Protein AF-A0A3P8SQH8-F1 (afdb_monomer)

Foldseek 3Di:
DKEWEEAQAQQEDVLCVPPLLLVLVLVQVLVGQKYKYWNHQYPPCVSVVSSLVVNQVPDPPFHKDKDKDDFDDPDPGTIIIMMIHGVVVDDDPDDDDDDPDDDPPDPPPPDDDDDDAQFPDPPDRDDPIDDDADDPVRVVFWDPPQWHFDPSCVVVVHDPVSVVSRHRGTMTMTDGHPDPPPVVVVVVVVVVVVVPDPDDDPPVVVVVVVVVVVVVVVVVVVVVVVVVVVVVVVVVVVVVVVD

Sequence (243 aa):
MRIASFNAQRFGLKKVSDPEVLSALVKIVSRYDLILIVGVVDASGVSVQRFMTELNRVNTTHHYALQLSTRLGRNRYKEQFLFAYRDDVVDLIDCYQYEDNQENDMDVFAREPYIVDTTAATTNDHTFDRIVAYGEDMLGTIVPNSAKPFNFHKEFAMTEEMALRVSDHYPVEVELRGAPPFWMATSLQRRANVDTLQASVNSAVTGTLQDDMLKLQKENLLLEREKLQLQISLLKQQLATLK

Secondary structure (DSSP, 8-state):
-EEEEEEEEEESHHHHTSHHHHHHHHHHHTT-SEEEEEEE--SSSHHHHHHHHHHHHH-SS-PEEEEEPPPB-SSS--BEEEEEEETTT----------S--TT---S-SS----------TT-----------SHHHHHHBPTT--EE--HHHHTT--HHHHHHH-SSPPEEEEB--PPPHHHHHHHHHHHHHTT--SS-TTHHHHHHHHHHHHHHHHHHHHHHHHHHHHHHHHHHHHHTT-

Structure (mmCIF, N/CA/C/O backbone):
data_AF-A0A3P8SQH8-F1
#
_entry.id   AF-A0A3P8SQH8-F1
#
loop_
_atom_site.group_PDB
_atom_site.id
_atom_site.type_symbol
_atom_site.label_atom_id
_atom_site.label_alt_id
_atom_site.label_comp_id
_atom_site.label_asym_id
_atom_site.label_entity_id
_atom_site.label_seq_id
_atom_site.pdbx_PDB_ins_code
_atom_site.Cartn_x
_atom_site.Cartn_y
_atom_site.Cartn_z
_atom_site.occupancy
_atom_site.B_iso_or_equiv
_atom_site.auth_seq_id
_atom_site.auth_comp_id
_atom_site.auth_asym_id
_atom_site.auth_atom_id
_atom_site.pdbx_PDB_model_num
ATOM 1 N N . MET A 1 1 ? -10.037 -9.480 5.872 1.00 89.56 1 MET A N 1
ATOM 2 C CA . MET A 1 1 ? -8.701 -9.038 5.440 1.00 89.56 1 MET A CA 1
ATOM 3 C C . MET A 1 1 ? -8.858 -7.808 4.564 1.00 89.56 1 MET A C 1
ATOM 5 O O . MET A 1 1 ? -9.682 -7.840 3.657 1.00 89.56 1 MET A O 1
ATOM 9 N N . ARG A 1 2 ? -8.130 -6.728 4.844 1.00 93.06 2 ARG A N 1
ATOM 10 C CA . ARG A 1 2 ? -8.111 -5.500 4.040 1.00 93.06 2 ARG A CA 1
ATOM 11 C C . ARG A 1 2 ? -6.862 -5.460 3.178 1.00 93.06 2 ARG A C 1
ATOM 13 O O . ARG A 1 2 ? -5.757 -5.521 3.714 1.00 93.06 2 ARG A O 1
ATOM 20 N N . ILE A 1 3 ? -7.052 -5.325 1.872 1.00 93.06 3 ILE A N 1
ATOM 21 C CA . ILE A 1 3 ? -5.967 -5.227 0.898 1.00 93.06 3 ILE A CA 1
ATOM 22 C C . ILE A 1 3 ? -6.030 -3.860 0.230 1.00 93.06 3 ILE A C 1
ATOM 24 O O . ILE A 1 3 ? -7.124 -3.383 -0.073 1.00 93.06 3 ILE A O 1
ATOM 28 N N . ALA A 1 4 ? -4.876 -3.250 -0.030 1.00 94.25 4 ALA A N 1
ATOM 29 C CA . ALA A 1 4 ? -4.802 -2.034 -0.829 1.00 94.25 4 ALA A CA 1
ATOM 30 C C . ALA A 1 4 ? -3.642 -2.015 -1.828 1.00 94.25 4 ALA A C 1
ATOM 32 O O . ALA A 1 4 ? -2.656 -2.741 -1.702 1.00 94.25 4 ALA A O 1
ATOM 33 N N . SER A 1 5 ? -3.754 -1.124 -2.807 1.00 92.75 5 SER A N 1
ATOM 34 C CA . SER A 1 5 ? -2.652 -0.661 -3.646 1.00 92.75 5 SER A CA 1
ATOM 35 C C . SER A 1 5 ? -2.585 0.861 -3.569 1.00 92.75 5 SER A C 1
ATOM 37 O O . SER A 1 5 ? -3.623 1.522 -3.524 1.00 92.75 5 SER A O 1
ATOM 39 N N . PHE A 1 6 ? -1.379 1.414 -3.481 1.00 94.06 6 PHE A N 1
ATOM 40 C CA . PHE A 1 6 ? -1.166 2.841 -3.311 1.00 94.06 6 PHE A CA 1
ATOM 41 C C . PHE A 1 6 ? 0.106 3.320 -4.008 1.00 94.06 6 PHE A C 1
ATOM 43 O O . PHE A 1 6 ? 1.220 3.015 -3.576 1.00 94.06 6 PHE A O 1
ATOM 50 N N . ASN A 1 7 ? -0.046 4.160 -5.023 1.00 92.31 7 ASN A N 1
ATOM 51 C CA . ASN A 1 7 ? 1.048 4.952 -5.548 1.00 92.31 7 ASN A CA 1
ATOM 52 C C . ASN A 1 7 ? 1.377 6.082 -4.569 1.00 92.31 7 ASN A C 1
ATOM 54 O O . ASN A 1 7 ? 0.668 7.082 -4.473 1.00 92.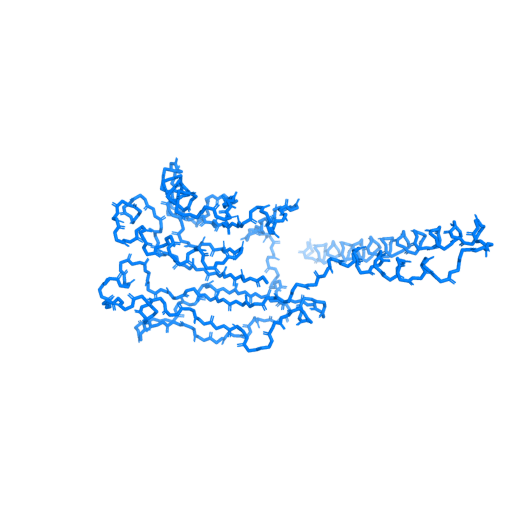31 7 ASN A O 1
ATOM 58 N N . ALA A 1 8 ? 2.482 5.938 -3.841 1.00 91.62 8 ALA A N 1
ATOM 59 C CA . ALA A 1 8 ? 2.950 6.948 -2.895 1.00 91.62 8 ALA A CA 1
ATOM 60 C C . ALA A 1 8 ? 3.819 8.033 -3.561 1.00 91.62 8 ALA A C 1
ATOM 62 O O . ALA A 1 8 ? 4.442 8.827 -2.855 1.00 91.62 8 ALA A O 1
ATOM 63 N N . GLN A 1 9 ? 3.881 8.053 -4.899 1.00 86.56 9 GLN A N 1
ATOM 64 C CA . GLN A 1 9 ? 4.521 9.040 -5.770 1.00 86.56 9 GLN A CA 1
ATOM 65 C C . GLN A 1 9 ? 5.939 9.438 -5.328 1.00 86.56 9 GLN A C 1
ATOM 67 O O . GLN A 1 9 ? 6.130 10.293 -4.460 1.00 86.56 9 GLN A O 1
ATOM 72 N N . ARG A 1 10 ? 6.975 8.876 -5.963 1.00 89.31 10 ARG A N 1
ATOM 73 C CA . ARG A 1 10 ? 8.386 9.139 -5.605 1.00 89.31 10 ARG A CA 1
ATOM 74 C C . ARG A 1 10 ? 8.657 8.909 -4.111 1.00 89.31 10 ARG A C 1
ATOM 76 O O . ARG A 1 10 ? 9.303 9.729 -3.448 1.00 89.31 10 ARG A O 1
ATOM 83 N N . PHE A 1 11 ? 8.148 7.804 -3.575 1.00 95.38 11 PHE A N 1
ATOM 84 C CA . PHE A 1 11 ? 8.446 7.365 -2.219 1.00 95.38 11 PHE A CA 1
ATOM 85 C C . PHE A 1 11 ? 9.955 7.145 -2.098 1.00 95.38 11 PHE A C 1
ATOM 87 O O . PHE A 1 11 ? 10.526 6.276 -2.742 1.00 95.38 11 PHE A O 1
ATOM 94 N N . GLY A 1 12 ? 10.621 7.967 -1.300 1.00 96.31 12 GLY A N 1
ATOM 95 C CA . GLY A 1 12 ? 12.071 7.953 -1.175 1.00 96.31 12 GLY A CA 1
ATOM 96 C C . GLY A 1 12 ? 12.515 8.812 -0.003 1.00 96.31 12 GLY A C 1
ATO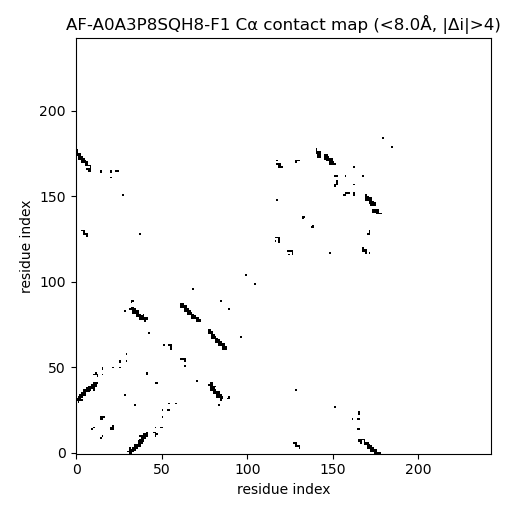M 97 O O . GLY A 1 12 ? 11.688 9.392 0.707 1.00 96.31 12 GLY A O 1
ATOM 98 N N . LEU A 1 13 ? 13.830 8.937 0.195 1.00 95.56 13 LEU A N 1
ATOM 99 C CA . LEU A 1 13 ? 14.387 9.538 1.412 1.00 95.56 13 LEU A CA 1
ATOM 100 C C . LEU A 1 13 ? 13.861 10.952 1.690 1.00 95.56 13 LEU A C 1
ATOM 102 O O . LEU A 1 13 ? 13.547 11.263 2.836 1.00 95.56 13 LEU A O 1
ATOM 106 N N . LYS A 1 14 ? 13.715 11.793 0.657 1.00 95.69 14 LYS A N 1
ATOM 107 C CA . LYS A 1 14 ? 13.157 13.148 0.801 1.00 95.69 14 LYS A CA 1
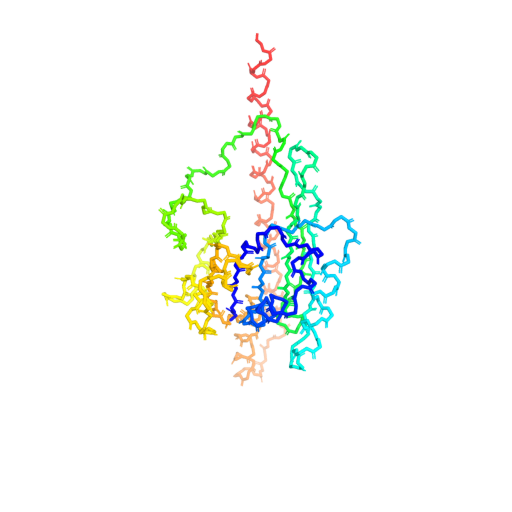ATOM 108 C C . LYS A 1 14 ? 11.738 13.118 1.379 1.00 95.69 14 LYS A C 1
ATOM 110 O O . LYS A 1 14 ? 11.442 13.907 2.267 1.00 95.69 14 LYS A O 1
ATOM 115 N N . LYS A 1 15 ? 10.892 12.203 0.895 1.00 95.81 15 LYS A N 1
ATOM 116 C CA . LYS A 1 15 ? 9.487 12.085 1.302 1.00 95.81 15 LYS A CA 1
ATOM 117 C C . LYS A 1 15 ? 9.366 11.579 2.741 1.00 95.81 15 LYS A C 1
ATOM 119 O O . LYS A 1 15 ? 8.722 12.223 3.555 1.00 95.81 15 LYS A O 1
ATOM 124 N N . VAL A 1 16 ? 10.067 10.498 3.090 1.00 97.19 16 VAL A N 1
ATOM 125 C CA . VAL A 1 16 ? 10.017 9.920 4.451 1.00 97.19 16 VAL A CA 1
ATOM 126 C C . VAL A 1 16 ? 10.831 10.701 5.492 1.00 97.19 16 VAL A C 1
ATOM 128 O O . VAL A 1 16 ? 10.804 10.372 6.676 1.00 97.19 16 VAL A O 1
ATOM 131 N N . SER A 1 17 ? 11.600 11.710 5.071 1.00 97.12 17 SER A N 1
ATOM 132 C CA . SER A 1 17 ? 12.291 12.617 5.996 1.00 97.12 17 SER A CA 1
ATOM 133 C C . SER A 1 17 ? 11.393 13.723 6.526 1.00 97.12 17 SER A C 1
ATOM 135 O O . SER A 1 17 ? 11.716 14.299 7.563 1.00 97.12 17 SER A O 1
ATOM 137 N N . ASP A 1 18 ? 10.286 13.996 5.842 1.00 97.81 18 ASP A N 1
ATOM 138 C CA . ASP A 1 18 ? 9.263 14.901 6.328 1.00 97.81 18 ASP A CA 1
ATOM 139 C C . ASP A 1 18 ? 8.401 14.189 7.388 1.00 97.81 18 ASP A C 1
ATOM 141 O O . ASP A 1 18 ? 7.773 13.171 7.079 1.00 97.81 18 ASP A O 1
ATOM 145 N N . PRO A 1 19 ? 8.377 14.675 8.641 1.00 97.69 19 PRO A N 1
ATOM 146 C CA . PRO A 1 19 ? 7.710 13.976 9.733 1.00 97.69 19 PRO A CA 1
ATOM 147 C C . PRO A 1 19 ? 6.188 13.914 9.565 1.00 97.69 19 PRO A C 1
ATOM 149 O O . PRO A 1 19 ? 5.578 12.925 9.972 1.00 97.69 19 PRO A O 1
ATOM 152 N N . GLU A 1 20 ? 5.565 14.923 8.954 1.00 97.00 20 GLU A N 1
ATOM 153 C CA . GLU A 1 20 ? 4.117 14.923 8.740 1.00 97.00 20 GLU A CA 1
ATOM 154 C C . GLU A 1 20 ? 3.740 13.939 7.633 1.00 97.00 20 GLU A C 1
ATOM 156 O O . GLU A 1 20 ? 2.773 13.189 7.777 1.00 97.00 20 GLU A O 1
ATOM 161 N N . VAL A 1 21 ? 4.533 13.888 6.556 1.00 97.88 21 VAL A N 1
ATOM 162 C CA . VAL A 1 21 ? 4.313 12.927 5.465 1.00 97.88 21 VAL A CA 1
ATOM 163 C C . VAL A 1 21 ? 4.567 11.503 5.941 1.00 97.88 21 VAL A C 1
ATOM 165 O O . VAL A 1 21 ? 3.758 10.620 5.670 1.00 97.88 21 VAL A O 1
ATOM 168 N N . LEU A 1 22 ? 5.643 11.268 6.696 1.00 98.31 22 LEU A N 1
ATOM 169 C CA . LEU A 1 22 ? 5.919 9.959 7.285 1.00 98.31 22 LEU A CA 1
ATOM 170 C C . LEU A 1 22 ? 4.773 9.515 8.205 1.00 98.31 22 LEU A C 1
ATOM 172 O O . LEU A 1 22 ? 4.291 8.392 8.077 1.00 98.31 22 LEU A O 1
ATOM 176 N N . SER A 1 23 ? 4.295 10.406 9.080 1.00 97.94 23 SER A N 1
ATOM 177 C CA . SER A 1 23 ? 3.152 10.134 9.959 1.00 97.94 23 SER A CA 1
ATOM 178 C C . SER A 1 23 ? 1.891 9.782 9.164 1.00 97.94 23 SER A C 1
ATOM 180 O O . SER A 1 23 ? 1.195 8.823 9.499 1.00 97.94 23 SER A O 1
ATOM 182 N N . ALA A 1 24 ? 1.608 10.514 8.083 1.00 98.00 24 ALA A N 1
ATOM 183 C CA . ALA A 1 24 ? 0.486 10.232 7.197 1.00 98.00 24 ALA A CA 1
ATOM 184 C C . ALA A 1 24 ? 0.618 8.863 6.515 1.00 98.00 24 ALA A C 1
ATOM 186 O O . ALA A 1 24 ? -0.307 8.061 6.594 1.00 98.00 24 ALA A O 1
ATOM 187 N N . LEU A 1 25 ? 1.769 8.562 5.905 1.00 98.25 25 LEU A N 1
ATOM 188 C CA . LEU A 1 25 ? 2.028 7.278 5.243 1.00 98.25 25 LEU A CA 1
ATOM 189 C C . LEU A 1 25 ? 1.863 6.103 6.209 1.00 98.25 25 LEU A C 1
ATOM 191 O O . LEU A 1 25 ? 1.217 5.115 5.873 1.00 98.25 25 LEU A O 1
ATOM 195 N N . VAL A 1 26 ? 2.390 6.235 7.426 1.00 98.31 26 VAL A N 1
ATOM 196 C CA . VAL A 1 26 ? 2.246 5.230 8.481 1.00 98.31 26 VAL A CA 1
ATOM 197 C C . VAL A 1 26 ? 0.773 5.030 8.845 1.00 98.31 26 VAL A C 1
ATOM 199 O O . VAL A 1 26 ? 0.305 3.897 8.853 1.00 98.31 26 VAL A O 1
ATOM 202 N N . LYS A 1 27 ? 0.003 6.110 9.048 1.00 97.94 27 LYS A N 1
ATOM 203 C CA . LYS A 1 27 ? -1.446 6.024 9.311 1.00 97.94 27 LYS A CA 1
ATOM 204 C C . LYS A 1 27 ? -2.225 5.384 8.163 1.00 97.94 27 LYS A C 1
ATOM 206 O O . LYS A 1 27 ? -3.179 4.662 8.430 1.00 97.94 27 LYS A O 1
ATOM 211 N N . ILE A 1 28 ? -1.853 5.656 6.909 1.00 97.75 28 ILE A N 1
ATOM 212 C CA . ILE A 1 28 ? -2.470 5.032 5.730 1.00 97.75 28 ILE A CA 1
ATOM 213 C C . ILE A 1 28 ? -2.194 3.529 5.753 1.00 97.75 28 ILE A C 1
ATOM 215 O O . ILE A 1 28 ? -3.132 2.739 5.736 1.00 97.75 28 ILE A O 1
ATOM 219 N N . VAL A 1 29 ? -0.920 3.139 5.826 1.00 98.00 29 VAL A N 1
ATOM 220 C CA . VAL A 1 29 ? -0.485 1.738 5.719 1.00 98.00 29 VAL A CA 1
ATOM 221 C C . VAL A 1 29 ? -0.991 0.892 6.886 1.00 98.00 29 VAL A C 1
ATOM 223 O O . VAL A 1 29 ? -1.447 -0.224 6.661 1.00 98.00 29 VAL A O 1
ATOM 226 N N . SER A 1 30 ? -1.040 1.450 8.101 1.00 97.69 30 SER A N 1
ATOM 227 C CA . SER A 1 30 ? -1.585 0.793 9.298 1.00 97.69 30 SER A CA 1
ATOM 228 C C . SER A 1 30 ? -3.011 0.250 9.141 1.00 97.69 30 SER A C 1
ATOM 230 O O . SER A 1 30 ? -3.422 -0.607 9.926 1.00 97.69 30 SER A O 1
ATOM 232 N N . ARG A 1 31 ? -3.790 0.736 8.166 1.00 97.00 31 ARG A N 1
ATOM 233 C CA . ARG A 1 31 ? -5.186 0.322 7.941 1.00 97.00 31 ARG A CA 1
ATOM 234 C C . ARG A 1 31 ? -5.326 -1.043 7.273 1.00 97.00 31 ARG A C 1
ATOM 236 O O . ARG A 1 31 ? -6.418 -1.613 7.329 1.00 97.00 31 ARG A O 1
ATOM 243 N N . TYR A 1 32 ? -4.268 -1.538 6.638 1.00 97.38 32 TYR A N 1
ATOM 244 C CA . TYR A 1 32 ? -4.331 -2.690 5.746 1.00 97.38 32 TYR A CA 1
ATOM 245 C C . TYR A 1 32 ? -3.586 -3.884 6.324 1.00 97.38 32 TYR A C 1
ATOM 247 O O . TYR A 1 32 ? -2.591 -3.735 7.028 1.00 97.38 32 TYR A O 1
ATOM 255 N N . ASP A 1 33 ? -4.074 -5.079 6.016 1.00 95.88 33 ASP A N 1
ATOM 256 C CA . ASP A 1 33 ? -3.379 -6.321 6.355 1.00 95.88 33 ASP A CA 1
ATOM 257 C C . ASP A 1 33 ? -2.289 -6.628 5.318 1.00 95.88 33 ASP A C 1
ATOM 259 O O . ASP A 1 33 ? -1.249 -7.183 5.657 1.00 95.88 33 ASP A O 1
ATOM 263 N N . LEU A 1 34 ? -2.515 -6.213 4.068 1.00 94.25 34 LEU A N 1
ATOM 264 C CA . LEU A 1 34 ? -1.583 -6.284 2.948 1.00 94.25 34 LEU A CA 1
ATOM 265 C C . LEU A 1 34 ? -1.739 -5.021 2.097 1.00 94.25 34 LEU A C 1
ATOM 267 O O . LEU A 1 34 ? -2.848 -4.680 1.686 1.00 94.25 34 LEU A O 1
ATOM 271 N N . ILE A 1 35 ? -0.641 -4.340 1.790 1.00 95.81 35 ILE A N 1
ATOM 272 C CA . ILE A 1 35 ? -0.646 -3.217 0.855 1.00 95.81 35 ILE A CA 1
ATOM 273 C C . ILE A 1 35 ? 0.529 -3.292 -0.112 1.00 95.81 35 ILE A C 1
ATOM 275 O O . ILE A 1 35 ? 1.668 -3.529 0.286 1.00 95.81 35 ILE A O 1
ATOM 279 N N . LEU A 1 36 ? 0.239 -3.047 -1.388 1.00 94.50 36 LEU A N 1
ATOM 280 C CA . LEU A 1 36 ? 1.234 -2.750 -2.408 1.00 94.50 36 LEU A CA 1
ATOM 281 C C . LEU A 1 36 ? 1.465 -1.238 -2.467 1.00 94.50 36 LEU A C 1
ATOM 283 O O . LEU A 1 36 ? 0.552 -0.483 -2.788 1.00 94.50 36 LEU A O 1
ATOM 287 N N . ILE A 1 37 ? 2.692 -0.801 -2.218 1.00 94.31 37 ILE A N 1
ATOM 288 C CA . ILE A 1 37 ? 3.142 0.576 -2.399 1.00 94.31 37 ILE A CA 1
ATOM 289 C C . ILE A 1 37 ? 3.923 0.663 -3.712 1.00 94.31 37 ILE A C 1
ATOM 291 O O . ILE A 1 37 ? 4.920 -0.038 -3.911 1.00 94.31 37 ILE A O 1
ATOM 295 N N . VAL A 1 38 ? 3.463 1.539 -4.601 1.00 89.94 38 VAL A N 1
ATOM 296 C CA . VAL A 1 38 ? 4.061 1.817 -5.913 1.00 89.94 38 VAL A CA 1
ATOM 297 C C . VAL A 1 38 ? 4.781 3.170 -5.873 1.00 89.94 38 VAL A C 1
ATOM 299 O O . VAL A 1 38 ? 4.514 4.012 -5.009 1.00 89.94 38 VAL A O 1
ATOM 302 N N . GLY A 1 39 ? 5.730 3.382 -6.788 1.00 86.56 39 GLY A N 1
ATOM 303 C CA . GLY A 1 39 ? 6.478 4.635 -6.884 1.00 86.56 39 GLY A CA 1
ATOM 304 C C . GLY A 1 39 ? 7.668 4.726 -5.927 1.00 86.56 39 GLY A C 1
ATOM 305 O O . GLY A 1 39 ? 8.099 5.835 -5.602 1.00 86.56 39 GLY A O 1
ATOM 306 N N . VAL A 1 40 ? 8.196 3.593 -5.443 1.00 92.50 40 VAL A N 1
ATOM 307 C CA . VAL A 1 40 ? 9.350 3.557 -4.528 1.00 92.50 40 VAL A CA 1
ATOM 308 C C . VAL A 1 40 ? 10.644 3.826 -5.289 1.00 92.50 40 VAL A C 1
ATOM 310 O O . VAL A 1 40 ? 11.090 3.019 -6.093 1.00 92.50 40 VAL A O 1
ATOM 313 N N . VAL A 1 41 ? 11.290 4.949 -5.003 1.00 92.81 41 VAL A N 1
ATOM 314 C CA . VAL A 1 41 ? 12.569 5.380 -5.572 1.00 92.81 41 VAL A CA 1
ATOM 315 C C . VAL A 1 41 ? 13.628 5.342 -4.470 1.00 92.81 41 VAL A C 1
ATOM 317 O O . VAL A 1 41 ? 13.997 6.372 -3.901 1.00 92.81 41 VAL A O 1
ATOM 320 N N . ASP A 1 42 ? 14.124 4.142 -4.161 1.00 91.12 42 ASP A N 1
ATOM 321 C CA . ASP A 1 42 ? 15.076 3.935 -3.064 1.00 91.12 42 ASP A CA 1
ATOM 322 C C . ASP A 1 42 ? 16.247 3.021 -3.442 1.00 91.12 42 ASP A C 1
ATOM 324 O O . ASP A 1 42 ? 16.235 1.816 -3.226 1.00 91.12 42 ASP A O 1
ATOM 328 N N . ALA A 1 43 ? 17.306 3.602 -4.005 1.00 88.62 43 ALA A N 1
ATOM 329 C CA . ALA A 1 43 ? 18.489 2.827 -4.374 1.00 88.62 43 ALA A CA 1
ATOM 330 C C . ALA A 1 43 ? 19.307 2.330 -3.166 1.00 88.62 43 ALA A C 1
ATOM 332 O O . ALA A 1 43 ? 20.054 1.368 -3.319 1.00 88.62 43 ALA A O 1
ATOM 333 N N . SER A 1 44 ? 19.213 2.987 -2.003 1.00 92.62 44 SER A N 1
ATOM 334 C CA . SER A 1 44 ? 20.009 2.640 -0.817 1.00 92.62 44 SER A CA 1
ATOM 335 C C . SER A 1 44 ? 19.259 1.770 0.192 1.00 92.62 44 SER A C 1
ATOM 337 O O . SER A 1 44 ? 19.891 1.219 1.088 1.00 92.62 44 SER A O 1
ATOM 339 N N . GLY A 1 45 ? 17.931 1.673 0.083 1.00 93.38 45 GLY A N 1
ATOM 340 C CA . GLY A 1 45 ? 17.057 0.982 1.038 1.00 93.38 45 GLY A CA 1
ATOM 341 C C . GLY A 1 45 ? 16.781 1.775 2.322 1.00 93.38 45 GLY A C 1
ATOM 342 O O . GLY A 1 45 ? 15.985 1.351 3.160 1.00 93.38 45 GLY A O 1
ATOM 343 N N . VAL A 1 46 ? 17.414 2.941 2.492 1.00 96.50 46 VAL A N 1
ATOM 344 C CA . VAL A 1 46 ? 17.340 3.739 3.727 1.00 96.50 46 VAL A CA 1
ATOM 345 C C . VAL A 1 46 ? 15.937 4.298 3.945 1.00 96.50 46 VAL A C 1
ATOM 347 O O . VAL A 1 46 ? 15.480 4.400 5.085 1.00 96.50 46 VAL A O 1
ATOM 350 N N . SER A 1 47 ? 15.237 4.679 2.875 1.00 96.88 47 SER A N 1
ATOM 351 C CA . SER A 1 47 ? 13.901 5.258 3.010 1.00 96.88 47 SER A CA 1
ATOM 352 C C . SER A 1 47 ? 12.868 4.210 3.413 1.00 96.88 47 SER A C 1
ATOM 354 O O . SER A 1 47 ? 12.064 4.469 4.310 1.00 96.88 47 SER A O 1
ATOM 356 N N . VAL A 1 48 ? 12.955 3.009 2.833 1.00 97.25 48 VAL A N 1
ATOM 357 C CA . VAL A 1 48 ? 12.113 1.866 3.203 1.00 97.25 48 VAL A CA 1
ATOM 358 C C . VAL A 1 48 ? 12.412 1.439 4.637 1.00 97.25 48 VAL A C 1
ATOM 360 O O . VAL A 1 48 ? 11.485 1.297 5.430 1.00 97.25 48 VAL A O 1
ATOM 363 N N . GLN A 1 49 ? 13.688 1.324 5.021 1.00 97.75 49 GLN A N 1
ATOM 364 C CA . GLN A 1 49 ? 14.068 0.969 6.390 1.00 97.75 49 GLN A CA 1
ATOM 365 C C . GLN A 1 49 ? 13.522 1.973 7.414 1.00 97.75 49 GLN A C 1
ATOM 367 O O . GLN A 1 49 ? 12.961 1.572 8.435 1.00 97.75 49 GLN A O 1
ATOM 372 N N . ARG A 1 50 ? 13.651 3.278 7.139 1.00 98.12 50 ARG A N 1
ATOM 373 C CA . ARG A 1 50 ? 13.133 4.335 8.018 1.00 98.12 50 ARG A CA 1
ATOM 374 C C . ARG A 1 50 ? 11.616 4.250 8.159 1.00 98.12 50 ARG A C 1
ATOM 376 O O . ARG A 1 50 ? 11.109 4.345 9.272 1.00 98.12 50 ARG A O 1
ATOM 383 N N . PHE A 1 51 ? 10.912 4.056 7.047 1.00 98.50 51 PHE A N 1
ATOM 384 C CA . PHE A 1 51 ? 9.463 3.900 7.043 1.00 98.50 51 PHE A CA 1
ATOM 385 C C . PHE A 1 51 ? 9.013 2.680 7.854 1.00 98.50 51 PHE A C 1
ATOM 387 O O . PHE A 1 51 ? 8.178 2.822 8.739 1.00 98.50 51 PHE A O 1
ATOM 394 N N . MET A 1 52 ? 9.609 1.511 7.616 1.00 98.31 52 MET A N 1
ATOM 395 C CA . MET A 1 52 ? 9.239 0.269 8.304 1.00 98.31 52 MET A CA 1
ATOM 396 C C . MET A 1 52 ? 9.576 0.298 9.792 1.00 98.31 52 MET A C 1
ATOM 398 O O . MET A 1 52 ? 8.802 -0.199 10.605 1.00 98.31 52 MET A O 1
ATOM 402 N N . THR A 1 53 ? 10.690 0.937 10.159 1.00 98.31 53 THR A N 1
ATOM 403 C CA . THR A 1 53 ? 11.029 1.183 11.567 1.00 98.31 53 THR A CA 1
ATOM 404 C C . THR A 1 53 ? 9.921 1.970 12.257 1.00 98.31 53 THR A C 1
ATOM 406 O O . THR A 1 53 ? 9.462 1.570 13.320 1.00 98.31 53 THR A O 1
ATOM 409 N N . GLU A 1 54 ? 9.465 3.068 11.652 1.00 98.44 54 GLU A N 1
ATOM 410 C CA . GLU A 1 54 ? 8.405 3.887 12.242 1.00 98.44 54 GLU A CA 1
ATOM 411 C C . GLU A 1 54 ? 7.049 3.167 12.235 1.00 98.44 54 GLU A C 1
ATOM 413 O O . GLU A 1 54 ? 6.335 3.205 13.237 1.00 98.44 54 GLU A O 1
ATOM 418 N N . LEU A 1 55 ? 6.719 2.457 11.152 1.00 98.44 55 LEU A N 1
ATOM 419 C CA . LEU A 1 55 ? 5.498 1.660 11.038 1.00 98.44 55 LEU A CA 1
ATOM 420 C C . LEU A 1 55 ? 5.412 0.625 12.168 1.00 98.44 55 LEU A C 1
ATOM 422 O O . LEU A 1 55 ? 4.415 0.584 12.886 1.00 98.44 55 LEU A O 1
ATOM 426 N N . ASN A 1 56 ? 6.469 -0.154 12.390 1.00 98.44 56 ASN A N 1
ATOM 427 C CA . ASN A 1 56 ? 6.499 -1.165 13.451 1.00 98.44 56 ASN A CA 1
ATOM 428 C C . ASN A 1 56 ? 6.688 -0.567 14.851 1.00 98.44 56 ASN A C 1
ATOM 430 O O . ASN A 1 56 ? 6.353 -1.207 15.842 1.00 98.44 56 ASN A O 1
ATOM 434 N N . ARG A 1 57 ? 7.176 0.674 14.963 1.00 97.75 57 ARG A N 1
ATOM 435 C CA . ARG A 1 57 ? 7.226 1.390 16.244 1.00 97.75 57 ARG A CA 1
ATOM 436 C C . ARG A 1 57 ? 5.833 1.808 16.717 1.00 97.75 57 ARG A C 1
ATOM 438 O O . ARG A 1 57 ? 5.574 1.775 17.919 1.00 97.75 57 ARG A O 1
ATOM 445 N N . VAL A 1 58 ? 4.958 2.254 15.809 1.00 96.19 58 VAL A N 1
ATOM 446 C CA . VAL A 1 58 ? 3.613 2.733 16.180 1.00 96.19 58 VAL A CA 1
ATOM 447 C C . VAL A 1 58 ? 2.567 1.621 16.245 1.00 96.19 58 VAL A C 1
ATOM 449 O O . VAL A 1 58 ? 1.616 1.739 17.015 1.00 96.19 58 VAL A O 1
ATOM 452 N N . ASN A 1 59 ? 2.719 0.555 15.455 1.00 95.38 59 ASN A N 1
ATOM 453 C CA . ASN A 1 59 ? 1.803 -0.582 15.468 1.00 95.38 59 ASN A CA 1
ATOM 454 C C . ASN A 1 59 ? 2.290 -1.614 16.488 1.00 95.38 59 ASN A C 1
ATOM 456 O O . ASN A 1 59 ? 3.231 -2.353 16.233 1.00 95.38 59 ASN A O 1
ATOM 460 N N . THR A 1 60 ? 1.644 -1.665 17.652 1.00 92.44 60 THR A N 1
ATOM 461 C CA . THR A 1 60 ? 2.018 -2.594 18.734 1.00 92.44 60 THR A CA 1
ATOM 462 C C . THR A 1 60 ? 1.249 -3.912 18.703 1.00 92.44 60 THR A C 1
ATOM 464 O O . THR A 1 60 ? 1.667 -4.875 19.338 1.00 92.44 60 THR A O 1
ATOM 467 N N . THR A 1 61 ? 0.119 -3.962 17.992 1.00 93.19 61 THR A N 1
ATOM 468 C CA . THR A 1 61 ? -0.720 -5.166 17.874 1.00 93.19 61 THR A CA 1
ATOM 469 C C . THR A 1 61 ? -0.285 -6.071 16.730 1.00 93.19 61 THR A C 1
ATOM 471 O O . THR A 1 61 ? -0.364 -7.285 16.862 1.00 93.19 61 THR A O 1
ATOM 474 N N . HIS A 1 62 ? 0.175 -5.479 15.630 1.00 93.38 62 HIS A N 1
ATOM 475 C CA . HIS A 1 62 ? 0.593 -6.192 14.431 1.00 93.38 62 HIS A CA 1
ATOM 476 C C . HIS A 1 62 ? 1.996 -5.756 14.054 1.00 93.38 62 HIS A C 1
ATOM 478 O O . HIS A 1 62 ? 2.285 -4.556 14.043 1.00 93.38 62 HIS A O 1
ATOM 484 N N . HIS A 1 63 ? 2.835 -6.723 13.710 1.00 96.94 63 HIS A N 1
ATOM 485 C CA . HIS A 1 63 ? 4.142 -6.465 13.139 1.00 96.94 63 HIS A CA 1
ATOM 486 C C . HIS A 1 63 ? 4.042 -6.536 11.612 1.00 96.94 63 HIS A C 1
ATOM 488 O O . HIS A 1 63 ? 3.395 -7.425 11.062 1.00 96.94 63 HIS A O 1
ATOM 494 N N . TYR A 1 64 ? 4.643 -5.570 10.918 1.00 97.75 64 TYR A N 1
ATOM 495 C CA . TYR A 1 64 ? 4.700 -5.573 9.462 1.00 97.75 64 TYR A CA 1
ATOM 496 C C . TYR A 1 64 ? 6.031 -6.131 8.977 1.00 97.75 64 TYR A C 1
ATOM 498 O O . TYR A 1 64 ? 7.104 -5.608 9.298 1.00 97.75 64 TYR A O 1
ATOM 506 N N . ALA A 1 65 ? 5.942 -7.136 8.118 1.00 95.94 65 ALA A N 1
ATOM 507 C CA . ALA A 1 65 ? 7.016 -7.552 7.237 1.00 95.94 65 ALA A CA 1
ATOM 508 C C . ALA A 1 65 ? 6.887 -6.852 5.875 1.00 95.94 65 ALA A C 1
ATOM 510 O O . ALA A 1 65 ? 5.903 -6.158 5.587 1.00 95.94 65 ALA A O 1
ATOM 511 N N . LEU A 1 66 ? 7.917 -6.999 5.042 1.00 95.75 66 LEU A N 1
ATOM 512 C CA . LEU A 1 66 ? 7.950 -6.408 3.712 1.00 95.75 66 LEU A CA 1
ATOM 513 C C . LEU A 1 66 ? 8.538 -7.354 2.673 1.00 95.75 66 LEU A C 1
ATOM 515 O O . LEU A 1 66 ? 9.415 -8.156 2.984 1.00 95.75 66 LEU A O 1
ATOM 519 N N . GLN A 1 67 ? 8.140 -7.148 1.422 1.00 91.31 67 GLN A N 1
ATOM 520 C CA . GLN A 1 67 ? 8.789 -7.714 0.247 1.00 91.31 67 GLN A CA 1
ATOM 521 C C . GLN A 1 67 ? 8.996 -6.619 -0.803 1.00 91.31 67 GLN A C 1
ATOM 523 O O . GLN A 1 67 ? 8.059 -5.919 -1.180 1.00 91.31 67 GLN A O 1
ATOM 528 N N . LEU A 1 68 ? 10.227 -6.481 -1.300 1.00 89.81 68 LEU A N 1
ATOM 529 C CA . LEU A 1 68 ? 10.573 -5.540 -2.368 1.00 89.81 68 LEU A CA 1
ATOM 530 C C . LEU A 1 68 ? 10.754 -6.266 -3.700 1.00 89.81 68 LEU A C 1
ATOM 532 O O . LEU A 1 68 ? 11.296 -7.372 -3.750 1.00 89.81 68 LEU A O 1
ATOM 536 N N . SER A 1 69 ? 10.367 -5.608 -4.789 1.00 84.12 69 SER A N 1
ATOM 537 C CA . SER A 1 69 ? 10.769 -6.005 -6.134 1.00 84.12 69 SER A CA 1
ATOM 538 C C . SER A 1 69 ? 12.206 -5.580 -6.439 1.00 84.12 69 SER A C 1
ATOM 540 O O . SER A 1 69 ? 12.817 -4.749 -5.753 1.00 84.12 69 SER A O 1
ATOM 542 N N . THR A 1 70 ? 12.718 -6.077 -7.562 1.00 82.31 70 THR A N 1
ATOM 543 C CA . THR A 1 70 ? 13.894 -5.478 -8.205 1.00 82.31 70 THR A CA 1
ATOM 544 C C . THR A 1 70 ? 13.602 -4.040 -8.657 1.00 82.31 70 THR A C 1
ATOM 546 O O . THR A 1 70 ? 12.444 -3.626 -8.760 1.00 82.31 70 THR A O 1
ATOM 549 N N . ARG A 1 71 ? 14.653 -3.248 -8.912 1.00 84.81 71 ARG A N 1
ATOM 550 C CA . ARG A 1 71 ? 14.520 -1.878 -9.433 1.00 84.81 71 ARG A CA 1
ATOM 551 C C . ARG A 1 71 ? 14.185 -1.912 -10.925 1.00 84.81 71 ARG A C 1
ATOM 553 O O . ARG A 1 71 ? 15.013 -2.329 -11.732 1.00 84.81 71 ARG A O 1
ATOM 560 N N . LEU A 1 72 ? 13.016 -1.398 -11.289 1.00 78.00 72 LEU A N 1
ATOM 561 C CA . LEU A 1 72 ? 12.433 -1.472 -12.625 1.00 78.00 72 LEU A CA 1
ATOM 562 C C . LEU A 1 72 ? 12.312 -0.103 -13.285 1.00 78.00 72 LEU A C 1
ATOM 564 O O . LEU A 1 72 ? 12.086 0.907 -12.631 1.00 78.00 72 LEU A O 1
ATOM 568 N N . GLY A 1 73 ? 12.475 -0.064 -14.603 1.00 76.69 73 GLY A N 1
ATOM 569 C CA . GLY A 1 73 ? 12.331 1.146 -15.412 1.00 76.69 73 GLY A CA 1
ATOM 570 C C . GLY A 1 73 ? 13.164 1.050 -16.683 1.00 76.69 73 GLY A C 1
ATOM 571 O O . GLY A 1 73 ? 14.224 0.435 -16.682 1.00 76.69 73 GLY A O 1
ATOM 572 N N . ARG A 1 74 ? 12.722 1.652 -17.786 1.00 68.88 74 ARG A N 1
ATOM 573 C CA . ARG A 1 74 ? 13.451 1.568 -19.070 1.00 68.88 74 ARG A CA 1
ATOM 574 C C . ARG A 1 74 ? 14.734 2.415 -19.081 1.00 68.88 74 ARG A C 1
ATOM 576 O O . ARG A 1 74 ? 15.690 2.096 -19.776 1.00 68.88 74 ARG A O 1
ATOM 583 N N . ASN A 1 75 ? 14.794 3.442 -18.229 1.00 76.00 75 ASN A N 1
ATOM 584 C CA . ASN A 1 75 ? 15.843 4.466 -18.241 1.00 76.00 75 ASN A CA 1
ATOM 585 C C . ASN A 1 75 ? 16.658 4.454 -16.930 1.00 76.00 75 ASN A C 1
ATOM 587 O O . ASN A 1 75 ? 16.592 3.506 -16.150 1.00 76.00 75 ASN A O 1
ATOM 591 N N . ARG A 1 76 ? 17.437 5.517 -16.661 1.00 77.44 76 ARG A N 1
ATOM 592 C CA . ARG A 1 76 ? 18.153 5.699 -15.375 1.00 77.44 76 ARG A CA 1
ATOM 593 C C . ARG A 1 76 ? 17.209 5.825 -14.178 1.00 77.44 76 ARG A C 1
ATOM 595 O O . ARG A 1 76 ? 17.577 5.459 -13.064 1.00 77.44 76 ARG A O 1
ATOM 602 N N . TYR A 1 77 ? 16.015 6.363 -14.414 1.00 77.00 77 TYR A N 1
ATOM 603 C CA . TYR A 1 77 ? 14.948 6.390 -13.427 1.00 77.00 77 TYR A CA 1
ATOM 604 C C . TYR A 1 77 ? 14.420 4.971 -13.226 1.00 77.00 77 TYR A C 1
ATOM 606 O O . TYR A 1 77 ? 14.033 4.320 -14.199 1.00 77.00 77 TYR A O 1
ATOM 614 N N . LYS A 1 78 ? 14.454 4.499 -11.978 1.00 81.69 78 LYS A N 1
ATOM 615 C CA . LYS A 1 78 ? 13.944 3.183 -11.599 1.00 81.69 78 LYS A CA 1
ATOM 616 C C . LYS A 1 78 ? 13.112 3.288 -10.332 1.00 81.69 78 LYS A C 1
ATOM 618 O O . LYS A 1 78 ? 13.525 3.986 -9.401 1.00 81.69 78 LYS A O 1
ATOM 623 N N . GLU A 1 79 ? 12.033 2.526 -10.302 1.00 85.69 79 GLU A N 1
ATOM 624 C CA . GLU A 1 79 ? 11.131 2.370 -9.167 1.00 85.69 79 GLU A CA 1
ATOM 625 C C . GLU A 1 79 ? 11.114 0.917 -8.681 1.00 85.69 79 GLU A C 1
ATOM 627 O O . GLU A 1 79 ? 11.615 0.016 -9.354 1.00 85.69 79 GLU A O 1
ATOM 632 N N . GLN A 1 80 ? 10.558 0.689 -7.499 1.00 87.50 80 GLN A N 1
ATOM 633 C CA . GLN A 1 80 ? 10.308 -0.627 -6.927 1.00 87.50 80 GLN A CA 1
ATOM 634 C C . GLN A 1 80 ? 8.848 -0.729 -6.493 1.00 87.50 80 GLN A C 1
ATOM 636 O O . GLN A 1 80 ? 8.207 0.267 -6.149 1.00 87.50 80 GLN A O 1
ATOM 641 N N . PHE A 1 81 ? 8.357 -1.959 -6.474 1.00 88.75 81 PHE A N 1
ATOM 642 C CA . PHE A 1 81 ? 7.154 -2.349 -5.766 1.00 88.75 81 PHE A CA 1
ATOM 643 C C . PHE A 1 81 ? 7.537 -2.763 -4.349 1.00 88.75 81 PHE A C 1
ATOM 645 O O . PHE A 1 81 ? 8.495 -3.514 -4.154 1.00 88.75 81 PHE A O 1
ATOM 652 N N . LEU A 1 82 ? 6.789 -2.272 -3.368 1.00 93.75 82 LEU A N 1
ATOM 653 C CA . LEU A 1 82 ? 6.939 -2.629 -1.964 1.00 93.75 82 LEU A CA 1
ATOM 654 C C . LEU A 1 82 ? 5.628 -3.229 -1.474 1.00 93.75 82 LEU A C 1
ATOM 656 O O . LEU A 1 82 ? 4.641 -2.518 -1.329 1.00 93.75 82 LEU A O 1
ATOM 660 N N . PHE A 1 83 ? 5.624 -4.519 -1.175 1.00 94.62 83 PHE A N 1
ATOM 661 C CA . PHE A 1 83 ? 4.574 -5.112 -0.364 1.00 94.62 83 PHE A CA 1
ATOM 662 C C . PHE A 1 83 ? 4.910 -4.898 1.107 1.00 94.62 83 PHE A C 1
ATOM 664 O O . PHE A 1 83 ? 6.011 -5.234 1.536 1.00 94.62 83 PHE A O 1
ATOM 671 N N . ALA A 1 84 ? 3.966 -4.362 1.873 1.00 96.75 84 ALA A N 1
ATOM 672 C CA . ALA A 1 84 ? 4.001 -4.354 3.329 1.00 96.75 84 ALA A CA 1
ATOM 673 C C . ALA A 1 84 ? 2.784 -5.124 3.840 1.00 96.75 84 ALA A C 1
ATOM 675 O O . ALA A 1 84 ? 1.668 -4.908 3.363 1.00 96.75 84 ALA A O 1
ATOM 676 N N . TYR A 1 85 ? 2.993 -6.039 4.780 1.00 95.88 85 TYR A N 1
ATOM 677 C CA . TYR A 1 85 ? 1.936 -6.926 5.252 1.00 95.88 85 TYR A CA 1
ATOM 678 C C . TYR A 1 85 ? 2.132 -7.310 6.708 1.00 95.88 85 TYR A C 1
ATOM 680 O O . TYR A 1 85 ? 3.260 -7.372 7.192 1.00 95.88 85 TYR A O 1
ATOM 688 N N . ARG A 1 86 ? 1.022 -7.564 7.394 1.00 96.25 86 ARG A N 1
ATOM 689 C CA . ARG A 1 86 ? 1.008 -8.052 8.772 1.00 96.25 86 ARG A CA 1
ATOM 690 C C . ARG A 1 86 ? 1.398 -9.525 8.778 1.00 96.25 86 ARG A C 1
ATOM 692 O O . ARG A 1 86 ? 0.680 -10.342 8.203 1.00 96.25 86 ARG A O 1
ATOM 699 N N . ASP A 1 87 ? 2.532 -9.858 9.383 1.00 92.00 87 ASP A N 1
ATOM 700 C CA . ASP A 1 87 ? 3.091 -11.219 9.341 1.00 92.00 87 ASP A CA 1
ATOM 701 C C . ASP A 1 87 ? 2.375 -12.213 10.269 1.00 92.00 87 ASP A C 1
ATOM 703 O O . ASP A 1 87 ? 2.559 -13.419 10.145 1.00 92.00 87 ASP A O 1
ATOM 707 N N . ASP A 1 88 ? 1.489 -11.723 11.136 1.00 90.81 88 ASP A N 1
ATOM 708 C CA . ASP A 1 88 ? 0.543 -12.528 11.908 1.00 90.81 88 ASP A CA 1
ATOM 709 C C . ASP A 1 88 ? -0.771 -12.820 11.156 1.00 90.81 88 ASP A C 1
ATOM 711 O O . ASP A 1 88 ? -1.587 -13.619 11.619 1.00 90.81 88 ASP A O 1
ATOM 715 N N . VAL A 1 89 ? -0.988 -12.179 9.999 1.00 87.94 89 VAL A N 1
ATOM 716 C CA . VAL A 1 89 ? -2.211 -12.310 9.183 1.00 87.94 89 VAL A CA 1
ATOM 717 C C . VAL A 1 89 ? -1.928 -12.916 7.807 1.00 87.94 89 VAL A C 1
ATOM 719 O O . VAL A 1 89 ? -2.790 -13.601 7.254 1.00 87.94 89 VAL A O 1
ATOM 722 N N . VAL A 1 90 ? -0.751 -12.652 7.236 1.00 85.56 90 VAL A N 1
ATOM 723 C CA . VAL A 1 90 ? -0.397 -13.013 5.860 1.00 85.56 90 VAL A CA 1
ATOM 724 C C . VAL A 1 90 ? 0.888 -13.833 5.838 1.00 85.56 90 VAL A C 1
ATOM 726 O O . VAL A 1 90 ? 1.963 -13.328 6.158 1.00 85.56 90 VAL A O 1
ATOM 729 N N . ASP A 1 91 ? 0.776 -15.071 5.357 1.00 79.25 91 ASP A N 1
ATOM 730 C CA . ASP A 1 91 ? 1.922 -15.915 5.027 1.00 79.25 91 ASP A CA 1
ATOM 731 C C . ASP A 1 91 ? 2.383 -15.639 3.590 1.00 79.25 91 ASP A C 1
ATOM 733 O O . ASP A 1 91 ? 1.646 -15.859 2.623 1.00 79.25 91 ASP A O 1
ATOM 737 N N . LEU A 1 92 ? 3.626 -15.181 3.432 1.00 74.38 92 LEU A N 1
ATOM 738 C CA . LEU A 1 92 ? 4.247 -15.038 2.118 1.00 74.38 92 LEU A CA 1
ATOM 739 C C . LEU A 1 92 ? 4.767 -16.402 1.646 1.00 74.38 92 LEU A C 1
ATOM 741 O O . LEU A 1 92 ? 5.792 -16.879 2.127 1.00 74.38 92 LEU A O 1
ATOM 745 N N . ILE A 1 93 ? 4.051 -17.026 0.708 1.00 69.38 93 ILE A N 1
ATOM 746 C CA . ILE A 1 93 ? 4.394 -18.364 0.196 1.00 69.38 93 ILE A CA 1
ATOM 747 C C . ILE A 1 93 ? 5.432 -18.290 -0.929 1.00 69.38 93 ILE A C 1
ATOM 749 O O . ILE A 1 93 ? 6.384 -19.067 -0.932 1.00 69.38 93 ILE A O 1
ATOM 753 N N . ASP A 1 94 ? 5.245 -17.379 -1.886 1.00 53.91 94 ASP A N 1
ATOM 754 C CA . ASP A 1 94 ? 6.127 -17.223 -3.046 1.00 53.91 94 ASP A CA 1
ATOM 755 C C . ASP A 1 94 ? 6.044 -15.797 -3.618 1.00 53.91 94 ASP A C 1
ATOM 757 O O . ASP A 1 94 ? 5.092 -15.057 -3.352 1.00 53.91 94 ASP A O 1
ATOM 761 N N . CYS A 1 95 ? 7.049 -15.406 -4.399 1.00 67.50 95 CYS A N 1
ATOM 762 C CA . CYS A 1 95 ? 7.156 -14.111 -5.060 1.00 67.50 95 CYS A CA 1
ATOM 763 C C . CYS A 1 95 ? 7.518 -14.302 -6.529 1.00 67.50 95 CYS A C 1
ATOM 765 O O . CYS A 1 95 ? 8.614 -14.753 -6.857 1.00 67.50 95 CYS A O 1
ATOM 767 N N . TYR A 1 96 ? 6.636 -13.860 -7.420 1.00 66.69 96 TYR A N 1
ATOM 768 C CA . TYR A 1 96 ? 6.886 -13.877 -8.854 1.00 66.69 96 TYR A CA 1
ATOM 769 C C . TYR A 1 96 ? 6.769 -12.469 -9.435 1.00 66.69 96 TYR A C 1
ATOM 771 O O . TYR A 1 96 ? 5.814 -11.744 -9.156 1.00 66.69 96 TYR A O 1
ATOM 779 N N . GLN A 1 97 ? 7.744 -12.084 -10.256 1.00 65.50 97 GLN A N 1
ATOM 780 C CA . GLN A 1 97 ? 7.753 -10.817 -10.977 1.00 65.50 97 GLN A CA 1
ATOM 781 C C . GLN A 1 97 ? 7.753 -11.127 -12.473 1.00 65.50 97 GLN A C 1
ATOM 783 O O . GLN A 1 97 ? 8.718 -11.689 -12.985 1.00 65.50 97 GLN A O 1
ATOM 788 N N . TYR A 1 98 ? 6.669 -10.775 -13.162 1.00 65.88 98 TYR A N 1
ATOM 789 C CA . TYR A 1 98 ? 6.558 -10.989 -14.602 1.00 65.88 98 TYR A CA 1
ATOM 790 C C . TYR A 1 98 ? 7.543 -10.086 -15.358 1.00 65.88 98 TYR A C 1
ATOM 792 O O . TYR A 1 98 ? 7.652 -8.894 -15.055 1.00 65.88 98 TYR A O 1
ATOM 800 N N . GLU A 1 99 ? 8.267 -10.647 -16.327 1.00 60.75 99 GLU A N 1
ATOM 801 C CA . GLU A 1 99 ? 9.177 -9.881 -17.181 1.00 60.75 99 GLU A CA 1
ATOM 802 C C . GLU A 1 99 ? 8.458 -9.416 -18.459 1.00 60.75 99 GLU A C 1
ATOM 804 O O . GLU A 1 99 ? 7.980 -10.236 -19.238 1.00 60.75 99 GLU A O 1
ATOM 809 N N . ASP A 1 100 ? 8.408 -8.096 -18.672 1.00 58.66 100 ASP A N 1
ATOM 810 C CA . ASP A 1 100 ? 7.799 -7.403 -19.830 1.00 58.66 100 ASP A CA 1
ATOM 811 C C . ASP A 1 100 ? 8.785 -7.272 -21.016 1.00 58.66 100 ASP A C 1
ATOM 813 O O . ASP A 1 100 ? 8.950 -6.219 -21.629 1.00 58.66 100 ASP A O 1
ATOM 817 N N . ASN A 1 101 ? 9.591 -8.304 -21.255 1.00 58.88 101 ASN A N 1
ATOM 818 C CA . ASN A 1 101 ? 10.675 -8.316 -22.250 1.00 58.88 101 ASN A CA 1
ATOM 819 C C . ASN A 1 101 ? 10.649 -9.585 -23.119 1.00 58.88 101 ASN A C 1
ATOM 821 O O . ASN A 1 101 ? 11.658 -9.923 -23.743 1.00 58.88 101 ASN A O 1
ATOM 825 N N . GLN A 1 102 ? 9.522 -10.300 -23.139 1.00 58.34 102 GLN A N 1
ATOM 826 C CA . GLN A 1 102 ? 9.398 -11.556 -23.868 1.00 58.34 102 GLN A CA 1
ATOM 827 C C . GLN A 1 102 ? 9.321 -11.289 -25.377 1.00 58.34 102 GLN A C 1
ATOM 829 O O . GLN A 1 102 ? 8.603 -10.411 -25.853 1.00 58.34 102 GLN A O 1
ATOM 834 N N . GLU A 1 103 ? 10.107 -12.038 -26.148 1.00 48.31 103 GLU A N 1
ATOM 835 C CA . GLU A 1 103 ? 10.134 -11.944 -27.606 1.00 48.31 103 GLU A CA 1
ATOM 836 C C . GLU A 1 103 ? 8.797 -12.467 -28.172 1.00 48.31 103 GLU A C 1
ATOM 838 O O . GLU A 1 103 ? 8.441 -13.624 -27.946 1.00 48.31 103 GLU A O 1
ATOM 843 N N . ASN A 1 104 ? 8.060 -11.622 -28.908 1.00 57.94 104 ASN A N 1
ATOM 844 C CA . ASN A 1 104 ? 6.646 -11.803 -29.296 1.00 57.94 104 ASN A CA 1
ATOM 845 C C . ASN A 1 104 ? 5.642 -11.675 -28.139 1.00 57.94 104 ASN A C 1
ATOM 847 O O . ASN A 1 104 ? 4.808 -12.560 -27.967 1.00 57.94 104 ASN A O 1
ATOM 851 N N . ASP A 1 105 ? 5.719 -10.582 -27.376 1.00 55.06 105 ASP A N 1
ATOM 852 C CA . ASP A 1 105 ? 4.754 -10.201 -26.336 1.00 55.06 105 ASP A CA 1
ATOM 853 C C . ASP A 1 105 ? 3.305 -10.213 -26.872 1.00 55.06 105 ASP A C 1
ATOM 855 O O . ASP A 1 105 ? 2.795 -9.261 -27.466 1.00 55.06 105 ASP A O 1
ATOM 859 N N . MET A 1 106 ? 2.684 -11.386 -26.768 1.00 52.72 106 MET A N 1
ATOM 860 C CA . MET A 1 106 ? 1.299 -11.655 -27.105 1.00 52.72 106 MET A CA 1
ATOM 861 C C . MET A 1 106 ? 0.482 -11.091 -25.959 1.00 52.72 106 MET A C 1
ATOM 863 O O . MET A 1 106 ? 0.574 -11.635 -24.863 1.00 52.72 106 MET A O 1
ATOM 867 N N . ASP A 1 107 ? -0.295 -10.045 -26.236 1.00 48.06 107 ASP A N 1
ATOM 868 C CA . ASP A 1 107 ? -1.316 -9.454 -25.365 1.00 48.06 107 ASP A CA 1
ATOM 869 C C . ASP A 1 107 ? -1.891 -10.484 -24.369 1.00 48.06 107 ASP A C 1
ATOM 871 O O . ASP A 1 107 ? -2.761 -11.298 -24.695 1.00 48.06 107 ASP A O 1
ATOM 875 N N . VAL A 1 108 ? -1.297 -10.523 -23.168 1.00 50.84 108 VAL A N 1
ATOM 876 C CA . VAL A 1 108 ? -1.492 -11.604 -22.181 1.00 50.84 108 VAL A CA 1
ATOM 877 C C . VAL A 1 108 ? -2.915 -11.570 -21.627 1.00 50.84 108 VAL A C 1
ATOM 879 O O . VAL A 1 108 ? -3.451 -12.577 -21.153 1.00 50.84 108 VAL A O 1
ATOM 882 N N . PHE A 1 109 ? -3.561 -10.410 -21.708 1.00 45.62 109 PHE A N 1
ATOM 883 C CA . PHE A 1 109 ? -4.946 -10.252 -21.329 1.00 45.62 109 PHE A CA 1
ATOM 884 C C . PHE A 1 109 ? -5.837 -10.590 -22.522 1.00 45.62 109 PHE A C 1
ATOM 886 O O . PHE A 1 109 ? -6.011 -9.801 -23.438 1.00 45.62 109 PHE A O 1
ATOM 893 N N . ALA A 1 110 ? -6.510 -11.744 -22.464 1.00 34.34 110 ALA A N 1
ATOM 894 C CA . ALA A 1 110 ? -7.499 -12.138 -23.477 1.00 34.34 110 ALA A CA 1
ATOM 895 C C . ALA A 1 110 ? -8.618 -11.088 -23.697 1.00 34.34 110 ALA A C 1
ATOM 897 O O . ALA A 1 110 ? -9.326 -11.137 -24.702 1.00 34.34 110 ALA A O 1
ATOM 898 N N . ARG A 1 111 ? -8.797 -10.169 -22.737 1.00 30.73 111 ARG A N 1
ATOM 899 C CA . ARG A 1 111 ? -9.532 -8.904 -22.834 1.00 30.73 111 ARG A CA 1
ATOM 900 C C . ARG A 1 111 ? -8.829 -7.874 -21.955 1.00 30.73 111 ARG A C 1
ATOM 902 O O . ARG A 1 111 ? -8.565 -8.174 -20.790 1.00 30.73 111 ARG A O 1
ATOM 909 N N . GLU A 1 112 ? -8.607 -6.672 -22.474 1.00 36.09 112 GLU A N 1
ATOM 910 C CA . GLU A 1 112 ? -8.110 -5.544 -21.683 1.00 36.09 112 GLU A CA 1
ATOM 911 C C . GLU A 1 112 ? -9.006 -5.317 -20.445 1.00 36.09 112 GLU A C 1
ATOM 913 O O . GLU A 1 112 ? -10.239 -5.401 -20.548 1.00 36.09 112 GLU A O 1
ATOM 918 N N . PRO A 1 113 ? -8.432 -5.060 -19.255 1.00 45.22 113 PRO A N 1
ATOM 919 C CA . PRO A 1 113 ? -9.224 -4.803 -18.062 1.00 45.22 113 PRO A CA 1
ATOM 920 C C . PRO A 1 113 ? -10.079 -3.546 -18.260 1.00 45.22 113 PRO A C 1
ATOM 922 O O . PRO A 1 113 ? -9.578 -2.485 -18.620 1.00 45.22 113 PRO A O 1
ATOM 925 N N . TYR A 1 114 ? -11.381 -3.663 -18.000 1.00 34.16 114 TYR A N 1
ATOM 926 C CA . TYR A 1 114 ? -12.299 -2.526 -17.988 1.00 34.16 114 TYR A CA 1
ATOM 927 C C . TYR A 1 114 ? -12.032 -1.669 -16.740 1.00 34.16 114 TYR A C 1
ATOM 929 O O . TYR A 1 114 ? -12.182 -2.149 -15.615 1.00 34.16 114 TYR A O 1
ATOM 937 N N . ILE A 1 115 ? -11.592 -0.424 -16.941 1.00 46.69 115 ILE A N 1
ATOM 938 C CA . ILE A 1 115 ? -11.071 0.472 -15.894 1.00 46.69 115 ILE A CA 1
ATOM 939 C C . ILE A 1 115 ? -12.097 1.565 -15.561 1.00 46.69 115 ILE A C 1
ATOM 941 O O . ILE A 1 115 ? -12.707 2.149 -16.454 1.00 46.69 115 ILE A O 1
ATOM 945 N N . VAL A 1 116 ? -12.250 1.868 -14.269 1.00 36.03 116 VAL A N 1
ATOM 946 C CA . VAL A 1 116 ? -12.949 3.058 -13.757 1.00 36.03 116 VAL A CA 1
ATOM 947 C C . VAL A 1 116 ? -11.907 3.977 -13.123 1.00 36.03 116 VAL A C 1
ATOM 949 O O . VAL A 1 116 ? -11.069 3.510 -12.354 1.00 36.03 116 VAL A O 1
ATOM 952 N N . ASP A 1 117 ? -11.946 5.266 -13.459 1.00 43.84 117 ASP A N 1
ATOM 953 C CA . ASP A 1 117 ? -10.975 6.256 -12.991 1.00 43.84 117 ASP A CA 1
ATOM 954 C C . ASP A 1 117 ? -11.161 6.578 -11.494 1.00 43.84 117 ASP A C 1
ATOM 956 O O . ASP A 1 117 ? -12.257 6.936 -11.056 1.00 43.84 117 ASP A O 1
ATOM 960 N N . THR A 1 118 ? -10.096 6.432 -10.699 1.00 45.88 118 THR A N 1
ATOM 961 C CA . THR A 1 118 ? -10.067 6.733 -9.254 1.00 45.88 118 THR A CA 1
ATOM 962 C C . THR A 1 118 ? -9.225 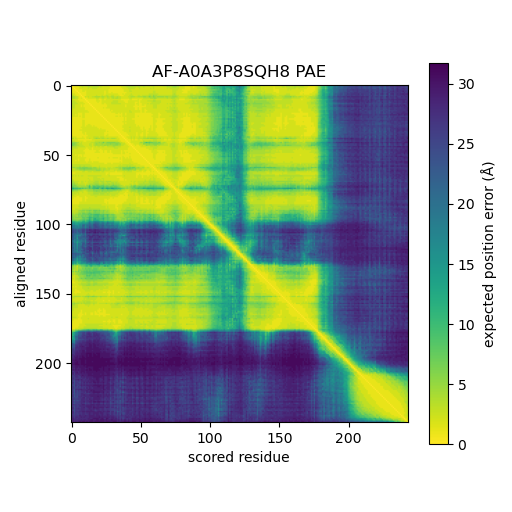7.971 -8.919 1.00 45.88 118 THR A C 1
ATOM 964 O O . THR A 1 118 ? -8.932 8.213 -7.745 1.00 45.88 118 THR A O 1
ATOM 967 N N . THR A 1 119 ? -8.806 8.743 -9.925 1.00 51.25 119 THR A N 1
ATOM 968 C CA . THR A 1 119 ? -7.901 9.891 -9.776 1.00 51.25 119 THR A CA 1
ATOM 969 C C . THR A 1 119 ? -8.602 11.066 -9.086 1.00 51.25 119 THR A C 1
ATOM 971 O O . THR A 1 119 ? -9.718 11.452 -9.427 1.00 51.25 119 THR A O 1
ATOM 974 N N . ALA A 1 120 ? -7.951 11.636 -8.069 1.00 45.22 120 ALA A N 1
ATOM 975 C CA . ALA A 1 120 ? -8.479 12.757 -7.286 1.00 45.22 120 ALA A CA 1
ATOM 976 C C . ALA A 1 120 ? -8.229 14.122 -7.943 1.00 45.22 120 ALA A C 1
ATOM 978 O O . ALA A 1 120 ? -8.980 15.072 -7.718 1.00 45.22 120 ALA A O 1
ATOM 979 N N . ALA A 1 121 ? -7.151 14.222 -8.721 1.00 47.03 121 ALA A N 1
ATOM 980 C CA . ALA A 1 121 ? -6.774 15.420 -9.448 1.00 47.03 121 ALA A CA 1
ATOM 981 C C . ALA A 1 121 ? -7.590 15.528 -10.743 1.00 47.03 121 ALA A C 1
ATOM 983 O O . ALA A 1 121 ? -7.586 14.619 -11.561 1.00 47.03 121 ALA A O 1
ATOM 984 N N . THR A 1 122 ? -8.235 16.672 -10.979 1.00 51.28 122 THR A N 1
ATOM 985 C CA . THR A 1 122 ? -8.976 16.951 -12.227 1.00 51.28 122 THR A CA 1
ATOM 986 C C . THR A 1 122 ? -8.067 17.279 -13.418 1.00 51.28 122 THR A C 1
ATOM 988 O O . THR A 1 122 ? -8.548 17.666 -14.482 1.00 51.28 122 THR A O 1
ATOM 991 N N . THR A 1 123 ? -6.749 17.181 -13.237 1.00 45.16 123 THR A N 1
ATOM 992 C CA . THR A 1 123 ? -5.728 17.650 -14.181 1.00 45.16 123 THR A CA 1
ATOM 993 C C . THR A 1 123 ? -4.943 16.523 -14.856 1.00 45.16 123 THR A C 1
ATOM 995 O O . THR A 1 123 ? -4.131 16.821 -15.731 1.00 45.16 123 THR A O 1
ATOM 998 N N . ASN A 1 124 ? -5.161 15.255 -14.486 1.00 48.38 124 ASN A N 1
ATOM 999 C CA . ASN A 1 124 ? -4.595 14.086 -15.171 1.00 48.38 124 ASN A CA 1
ATOM 1000 C C . ASN A 1 124 ? -5.466 12.825 -14.974 1.00 48.38 124 ASN A C 1
ATOM 1002 O O . ASN A 1 124 ? -6.344 12.817 -14.119 1.00 48.38 124 ASN A O 1
ATOM 1006 N N . ASP A 1 125 ? -5.217 11.788 -15.780 1.00 49.03 125 ASP A N 1
ATOM 1007 C CA . ASP A 1 125 ? -5.976 10.526 -15.878 1.00 49.03 125 ASP A CA 1
ATOM 1008 C C . ASP A 1 125 ? -5.099 9.278 -15.604 1.00 49.03 125 ASP A C 1
ATOM 1010 O O . ASP A 1 125 ? -5.353 8.163 -16.072 1.00 49.03 125 ASP A O 1
ATOM 1014 N N . HIS A 1 126 ? -4.012 9.451 -14.848 1.00 55.09 126 HIS A N 1
ATOM 1015 C CA . HIS A 1 126 ? -2.988 8.427 -14.652 1.00 55.09 126 HIS A CA 1
ATOM 1016 C C . HIS A 1 126 ? -3.343 7.418 -13.541 1.00 55.09 126 HIS A C 1
ATOM 1018 O O . HIS A 1 126 ? -2.845 7.508 -12.416 1.00 55.09 126 HIS A O 1
ATOM 1024 N N . THR A 1 127 ? -4.157 6.408 -13.870 1.00 51.59 127 THR A N 1
ATOM 1025 C CA . THR A 1 127 ? -4.550 5.311 -12.958 1.00 51.59 127 THR A CA 1
ATOM 1026 C C . THR A 1 127 ? -3.622 4.091 -13.050 1.00 51.59 127 THR A C 1
ATOM 1028 O O . THR A 1 127 ? -3.821 3.170 -13.852 1.00 51.59 127 THR A O 1
ATOM 1031 N N . PHE A 1 128 ? -2.581 4.070 -12.213 1.00 54.44 128 PHE A N 1
ATOM 1032 C CA . PHE A 1 128 ? -1.616 2.959 -12.150 1.00 54.44 128 PHE A CA 1
ATOM 1033 C C . PHE A 1 128 ? -1.960 1.883 -11.105 1.00 54.44 128 PHE A C 1
ATOM 1035 O O . PHE A 1 128 ? -1.524 0.743 -11.249 1.00 54.44 128 PHE A O 1
ATOM 1042 N N . ASP A 1 129 ? -2.765 2.206 -10.090 1.00 60.53 129 ASP A N 1
ATOM 1043 C CA . ASP A 1 129 ? -3.069 1.296 -8.982 1.00 60.53 129 ASP A CA 1
ATOM 1044 C C . ASP A 1 129 ? -4.291 0.429 -9.313 1.00 60.53 129 ASP A C 1
ATOM 1046 O O . ASP A 1 129 ? -5.416 0.921 -9.407 1.00 60.53 129 ASP A O 1
ATOM 1050 N N . ARG A 1 130 ? -4.083 -0.875 -9.531 1.00 66.44 130 ARG A N 1
ATOM 1051 C CA . ARG A 1 130 ? -5.149 -1.817 -9.909 1.00 66.44 130 ARG A CA 1
ATOM 1052 C C . ARG A 1 130 ? -5.057 -3.084 -9.074 1.00 66.44 130 ARG A C 1
ATOM 1054 O O . ARG A 1 130 ? -4.004 -3.710 -9.003 1.00 66.44 130 ARG A O 1
ATOM 1061 N N . ILE A 1 131 ? -6.184 -3.497 -8.500 1.00 67.81 131 ILE A N 1
ATOM 1062 C CA . ILE A 1 131 ? -6.351 -4.829 -7.914 1.00 67.81 131 ILE A CA 1
ATOM 1063 C C . ILE A 1 131 ? -7.257 -5.615 -8.858 1.00 67.81 131 ILE A C 1
ATOM 1065 O O . ILE A 1 131 ? -8.442 -5.311 -8.980 1.00 67.81 131 ILE A O 1
ATOM 1069 N N . VAL A 1 132 ? -6.697 -6.610 -9.543 1.00 72.88 132 VAL A N 1
ATOM 1070 C CA . VAL A 1 132 ? -7.458 -7.510 -10.416 1.00 72.88 132 VAL A CA 1
ATOM 1071 C C . VAL A 1 132 ? -7.689 -8.814 -9.664 1.00 72.88 132 VAL A C 1
ATOM 1073 O O . VAL A 1 132 ? -6.742 -9.527 -9.344 1.00 72.88 132 VAL A O 1
ATOM 1076 N N . ALA A 1 133 ? -8.952 -9.115 -9.372 1.00 70.88 133 ALA A N 1
ATOM 1077 C CA . ALA A 1 133 ? -9.363 -10.399 -8.819 1.00 70.88 133 ALA A CA 1
ATOM 1078 C C . ALA A 1 133 ? -9.917 -11.285 -9.940 1.00 70.88 133 ALA A C 1
ATOM 1080 O O . ALA A 1 133 ? -10.735 -10.839 -10.744 1.00 70.88 133 ALA A O 1
ATOM 1081 N N . TYR A 1 134 ? -9.480 -12.540 -9.984 1.00 70.19 134 TYR A N 1
ATOM 1082 C CA . TYR A 1 134 ? -9.890 -13.509 -10.994 1.00 70.19 134 TYR A CA 1
ATOM 1083 C C . TYR A 1 134 ? -10.128 -14.882 -10.359 1.00 70.19 134 TYR A C 1
ATOM 1085 O O . TYR A 1 134 ? -9.447 -15.251 -9.403 1.00 70.19 134 TYR A O 1
ATOM 1093 N N . GLY A 1 135 ? -11.077 -15.634 -10.921 1.00 68.56 135 GLY A N 1
ATOM 1094 C CA . GLY A 1 135 ? -11.486 -16.955 -10.443 1.00 68.56 135 GLY A CA 1
ATOM 1095 C C . GLY A 1 135 ? -12.649 -16.900 -9.450 1.00 68.56 135 GLY A C 1
ATOM 1096 O O . GLY A 1 135 ? -12.722 -16.004 -8.611 1.00 68.56 135 GLY A O 1
ATOM 1097 N N . GLU A 1 136 ? -13.555 -17.874 -9.550 1.00 73.38 136 GLU A N 1
ATOM 1098 C CA . GLU A 1 136 ? -14.781 -17.960 -8.738 1.00 73.38 136 GLU A CA 1
ATOM 1099 C C . GLU A 1 136 ? -14.491 -17.939 -7.234 1.00 73.38 136 GLU A C 1
ATOM 1101 O O . GLU A 1 136 ? -15.149 -17.214 -6.491 1.00 73.38 136 GLU A O 1
ATOM 1106 N N . ASP A 1 137 ? -13.457 -18.658 -6.790 1.00 77.06 137 ASP A N 1
ATOM 1107 C CA . ASP A 1 137 ? -13.087 -18.717 -5.375 1.00 77.06 137 ASP A CA 1
ATOM 1108 C C . ASP A 1 137 ? -12.677 -17.338 -4.846 1.00 77.06 137 ASP A C 1
ATOM 1110 O O . ASP A 1 137 ? -1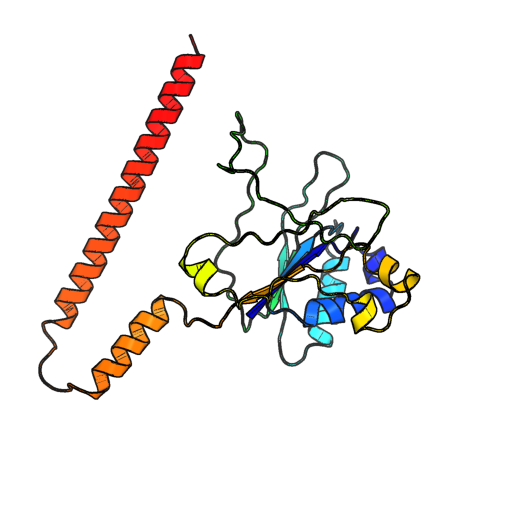3.185 -16.887 -3.819 1.00 77.06 137 ASP A O 1
ATOM 1114 N N . MET A 1 138 ? -11.812 -16.622 -5.576 1.00 76.56 138 MET A N 1
ATOM 1115 C CA . MET A 1 138 ? -11.374 -15.280 -5.186 1.00 76.56 138 MET A CA 1
ATOM 1116 C C . MET A 1 138 ? -12.549 -14.301 -5.204 1.00 76.56 138 MET A C 1
ATOM 1118 O O . MET A 1 138 ? -12.755 -13.570 -4.234 1.00 76.56 138 MET A O 1
ATOM 1122 N N . LEU A 1 139 ? -13.363 -14.324 -6.264 1.00 78.31 139 LEU A N 1
ATOM 1123 C CA . LEU A 1 139 ? -14.552 -13.478 -6.383 1.00 78.31 139 LEU A CA 1
ATOM 1124 C C . LEU A 1 139 ? -15.561 -13.746 -5.255 1.00 78.31 139 LEU A C 1
ATOM 1126 O O . LEU A 1 139 ? -16.124 -12.801 -4.703 1.00 78.31 139 LEU A O 1
ATOM 1130 N N . GLY A 1 140 ? -15.728 -15.005 -4.840 1.00 79.50 140 GLY A N 1
ATOM 1131 C CA . GLY A 1 140 ? -16.587 -15.405 -3.723 1.0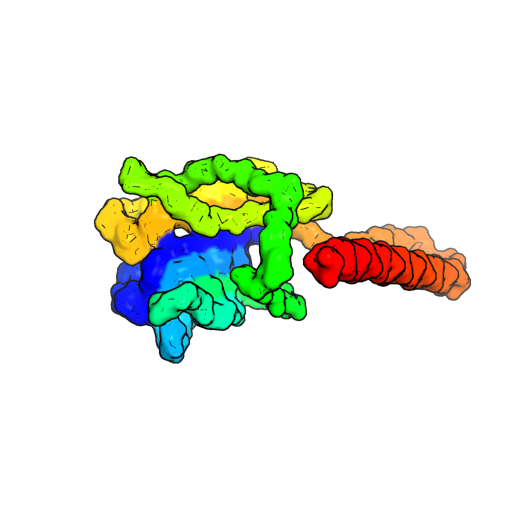0 79.50 140 GLY A CA 1
ATOM 1132 C C . GLY A 1 140 ? -16.121 -14.900 -2.351 1.00 79.50 140 GLY A C 1
ATOM 1133 O O . GLY A 1 140 ? -16.933 -14.787 -1.422 1.00 79.50 140 GLY A O 1
ATOM 1134 N N . THR A 1 141 ? -14.836 -14.554 -2.210 1.00 86.62 141 THR A N 1
ATOM 1135 C CA . THR A 1 141 ? -14.293 -13.964 -0.974 1.00 86.62 141 THR A CA 1
ATOM 1136 C C . THR A 1 141 ? -14.451 -12.452 -0.900 1.00 86.62 141 THR A C 1
ATOM 1138 O O . THR A 1 141 ? -14.409 -11.911 0.205 1.00 86.62 141 THR A O 1
ATOM 1141 N N . ILE A 1 142 ? -14.667 -11.754 -2.019 1.00 85.88 142 ILE A N 1
ATOM 1142 C CA . ILE A 1 142 ? -14.791 -10.293 -2.017 1.00 85.88 142 ILE A CA 1
ATOM 1143 C C . ILE A 1 142 ? -16.022 -9.887 -1.206 1.00 85.88 142 ILE A C 1
ATOM 1145 O O . ILE A 1 142 ? -17.141 -10.350 -1.437 1.00 85.88 142 ILE A O 1
ATOM 1149 N N . VAL A 1 143 ? -15.828 -8.986 -0.242 1.00 88.06 143 VAL A N 1
ATOM 1150 C CA . VAL A 1 143 ? -16.938 -8.348 0.464 1.00 88.06 143 VAL A CA 1
ATOM 1151 C C . VAL A 1 143 ? -17.644 -7.418 -0.530 1.00 88.06 143 VAL A C 1
ATOM 1153 O O . VAL A 1 143 ? -17.001 -6.501 -1.055 1.00 88.06 143 VAL A O 1
ATOM 1156 N N . PRO A 1 144 ? -18.946 -7.614 -0.811 1.00 87.25 144 PRO A N 1
ATOM 1157 C CA . PRO A 1 144 ? -19.663 -6.788 -1.778 1.00 87.25 144 PRO A CA 1
ATOM 1158 C C . PRO A 1 144 ? -19.560 -5.293 -1.453 1.00 87.25 144 PRO A C 1
ATOM 1160 O O . PRO A 1 144 ? -19.689 -4.902 -0.295 1.00 87.25 144 PRO A O 1
ATOM 1163 N N . ASN A 1 145 ? -19.350 -4.462 -2.479 1.00 85.19 145 ASN A N 1
ATOM 1164 C CA . ASN A 1 145 ? -19.208 -2.999 -2.378 1.00 85.19 145 ASN A CA 1
ATOM 1165 C C . ASN A 1 145 ? -18.048 -2.501 -1.491 1.00 85.19 145 ASN A C 1
ATOM 1167 O O . ASN A 1 145 ? -18.028 -1.332 -1.106 1.00 85.19 145 ASN A O 1
ATOM 1171 N N . SER A 1 146 ? -17.086 -3.362 -1.151 1.00 90.44 146 SER A N 1
ATOM 1172 C CA . SER A 1 146 ? -15.904 -2.951 -0.381 1.00 90.44 146 SER A CA 1
ATOM 1173 C C . SER A 1 146 ? -14.838 -2.260 -1.229 1.00 90.44 146 SER A C 1
ATOM 1175 O O . SER A 1 146 ? -14.089 -1.450 -0.692 1.00 90.44 146 SER A O 1
ATOM 1177 N N . ALA A 1 147 ? -14.790 -2.559 -2.532 1.00 88.38 147 ALA A N 1
ATOM 1178 C CA . ALA A 1 147 ? -13.834 -1.978 -3.465 1.00 88.38 147 ALA A CA 1
ATOM 1179 C C . ALA A 1 147 ? -14.087 -0.473 -3.645 1.00 88.38 147 ALA A C 1
ATOM 1181 O O . ALA A 1 147 ? -15.137 -0.081 -4.162 1.00 88.38 147 ALA A O 1
ATOM 1182 N N . LYS A 1 148 ? -13.150 0.371 -3.202 1.00 87.1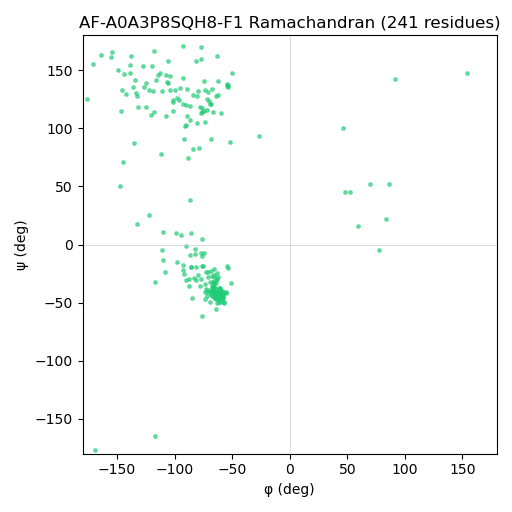2 148 LYS A N 1
ATOM 1183 C CA . LYS A 1 148 ? -13.278 1.839 -3.242 1.00 87.12 148 LYS A CA 1
ATOM 1184 C C . LYS A 1 148 ? -11.927 2.536 -3.035 1.00 87.12 148 LYS A C 1
ATOM 1186 O O . LYS A 1 148 ? -10.999 1.917 -2.522 1.00 87.12 148 LYS A O 1
ATOM 1191 N N . PRO A 1 149 ? -11.802 3.830 -3.370 1.00 89.88 149 PRO A N 1
ATOM 1192 C CA . PRO A 1 149 ? -10.658 4.625 -2.940 1.00 89.88 149 PRO A CA 1
ATOM 1193 C C . PRO A 1 149 ? -10.754 4.997 -1.451 1.00 89.88 149 PRO A C 1
ATOM 1195 O O . PRO A 1 149 ? -11.819 5.387 -0.958 1.00 89.88 149 PRO A O 1
ATOM 1198 N N . PHE A 1 150 ? -9.625 4.965 -0.744 1.00 94.06 150 PHE A N 1
ATOM 1199 C CA . PHE A 1 150 ? -9.489 5.513 0.602 1.00 94.06 150 PHE A CA 1
ATOM 1200 C C . PHE A 1 150 ? -9.041 6.977 0.548 1.00 94.06 150 PHE A C 1
ATOM 1202 O O . PHE A 1 150 ? -7.869 7.304 0.357 1.00 94.06 150 PHE A O 1
ATOM 1209 N N . ASN A 1 151 ? -9.992 7.884 0.755 1.00 93.00 151 ASN A N 1
ATOM 1210 C CA . ASN A 1 151 ? -9.734 9.318 0.749 1.00 93.00 151 ASN A CA 1
ATOM 1211 C C . ASN A 1 151 ? -9.096 9.775 2.079 1.00 93.00 151 ASN A C 1
ATOM 1213 O O . ASN A 1 151 ? -9.783 10.269 2.977 1.00 93.00 151 ASN A O 1
ATOM 1217 N N . PHE A 1 152 ? -7.772 9.623 2.201 1.00 93.25 152 PHE A N 1
ATOM 1218 C CA . PHE A 1 152 ? -7.020 10.045 3.392 1.00 93.25 152 PHE A CA 1
ATOM 1219 C C . PHE A 1 152 ? -7.066 11.560 3.625 1.00 93.25 152 PHE A C 1
ATOM 1221 O O . PHE A 1 152 ? -6.935 12.011 4.761 1.00 93.25 152 PHE A O 1
ATOM 1228 N N . HIS A 1 153 ? -7.289 12.342 2.565 1.00 86.31 153 HIS A N 1
ATOM 1229 C CA . HIS A 1 153 ? -7.434 13.792 2.636 1.00 86.31 153 HIS A CA 1
ATOM 1230 C C . HIS A 1 153 ? -8.620 14.162 3.543 1.00 86.31 153 HIS A C 1
ATOM 1232 O O . HIS A 1 153 ? -8.460 14.933 4.488 1.00 86.31 153 HIS A O 1
ATOM 1238 N N . LYS A 1 154 ? -9.785 13.539 3.325 1.00 91.12 154 LYS A N 1
ATOM 1239 C CA . LYS A 1 154 ? -10.974 13.713 4.171 1.00 91.12 154 LYS A CA 1
ATOM 1240 C C . LYS A 1 154 ? -10.842 13.008 5.516 1.00 91.12 154 LYS A C 1
ATOM 1242 O O . LYS A 1 154 ? -11.137 13.620 6.537 1.00 91.12 154 LYS A O 1
ATOM 1247 N N . GLU A 1 155 ? -10.398 11.750 5.522 1.00 95.69 155 GLU A N 1
ATOM 1248 C CA . GLU A 1 155 ? -10.333 10.938 6.747 1.00 95.69 155 GLU A CA 1
ATOM 1249 C C . GLU A 1 155 ? -9.439 11.583 7.814 1.00 95.69 155 GLU A C 1
ATOM 1251 O O . GLU A 1 155 ? -9.763 11.580 8.999 1.00 95.69 155 GLU A O 1
ATOM 1256 N N . PHE A 1 156 ? -8.307 12.153 7.398 1.00 94.62 156 PHE A N 1
ATOM 1257 C CA . PHE A 1 156 ? -7.341 12.755 8.312 1.00 94.62 156 PHE A CA 1
ATOM 1258 C C . PHE A 1 156 ? -7.470 14.274 8.419 1.00 94.62 156 PHE A C 1
ATOM 1260 O O . PHE A 1 156 ? -6.593 14.900 9.011 1.00 94.62 156 PHE A O 1
ATOM 1267 N N . ALA A 1 157 ? -8.541 14.855 7.862 1.00 95.00 157 ALA A N 1
ATOM 1268 C CA . ALA A 1 157 ? -8.792 16.296 7.845 1.00 95.00 157 ALA A CA 1
ATOM 1269 C C . ALA A 1 157 ? -7.562 17.111 7.391 1.00 95.00 157 ALA A C 1
ATOM 1271 O O . ALA A 1 157 ? -7.178 18.097 8.021 1.00 95.00 157 ALA A O 1
ATOM 1272 N N . MET A 1 158 ? -6.911 16.661 6.315 1.00 92.25 158 MET A N 1
ATOM 1273 C CA . MET A 1 158 ? -5.726 17.316 5.759 1.00 92.25 158 MET A CA 1
ATOM 1274 C C . MET A 1 158 ? -6.115 18.506 4.881 1.00 92.25 158 MET A C 1
ATOM 1276 O O . MET A 1 158 ? -7.226 18.578 4.364 1.00 92.25 158 MET A O 1
ATOM 1280 N N . THR A 1 159 ? -5.184 19.437 4.689 1.00 94.25 159 THR A N 1
ATOM 1281 C CA . THR A 1 159 ? -5.282 20.412 3.599 1.00 94.25 159 THR A CA 1
ATOM 1282 C C . THR A 1 159 ? -4.896 19.749 2.277 1.00 94.25 159 THR A C 1
ATOM 1284 O O . THR A 1 159 ? -4.167 18.754 2.266 1.00 94.25 159 THR A O 1
ATOM 1287 N N . GLU A 1 160 ? -5.317 20.329 1.154 1.00 92.00 160 GLU A N 1
ATOM 1288 C CA . GLU A 1 160 ? -4.916 19.857 -0.177 1.00 92.00 160 GLU A CA 1
ATOM 1289 C C . GLU A 1 160 ? -3.390 19.871 -0.349 1.00 92.00 160 GLU A C 1
ATOM 1291 O O . GLU A 1 160 ? -2.810 18.899 -0.823 1.00 92.00 160 GLU A O 1
ATOM 1296 N N . GLU A 1 161 ? -2.723 20.926 0.128 1.00 94.31 161 GLU A N 1
ATOM 1297 C CA . GLU A 1 161 ? -1.260 21.027 0.118 1.00 94.31 161 GLU A CA 1
ATOM 1298 C C . GLU A 1 161 ? -0.601 19.871 0.885 1.00 94.31 161 GLU A C 1
ATOM 1300 O O . GLU A 1 161 ? 0.346 19.248 0.396 1.00 94.31 161 GLU A O 1
ATOM 1305 N N . MET A 1 162 ? -1.119 19.545 2.074 1.00 95.06 162 MET A N 1
ATOM 1306 C CA . MET A 1 162 ? -0.603 18.433 2.866 1.00 95.06 162 MET A CA 1
ATOM 1307 C C . MET A 1 162 ? -0.885 17.086 2.193 1.00 95.06 162 MET A C 1
ATOM 1309 O O . MET A 1 162 ? -0.019 16.213 2.187 1.00 95.06 162 MET A O 1
ATOM 1313 N N . ALA A 1 163 ? -2.061 16.919 1.586 1.00 93.50 163 ALA A N 1
ATOM 1314 C CA . ALA A 1 163 ? -2.408 15.702 0.866 1.00 93.50 163 ALA A CA 1
ATOM 1315 C C . ALA A 1 163 ? -1.474 15.470 -0.334 1.00 93.50 163 ALA A C 1
ATOM 1317 O O . ALA A 1 163 ? -0.921 14.381 -0.465 1.00 93.50 163 ALA A O 1
ATOM 1318 N N . LEU A 1 164 ? -1.195 16.507 -1.131 1.00 93.69 164 LEU A N 1
ATOM 1319 C CA . LEU A 1 164 ? -0.289 16.435 -2.285 1.00 93.69 164 LEU A CA 1
ATOM 1320 C C . LEU A 1 164 ? 1.172 16.158 -1.893 1.00 93.69 164 LEU A C 1
ATOM 1322 O O . LEU A 1 164 ? 1.924 15.568 -2.668 1.00 93.69 164 LEU A O 1
ATOM 1326 N N . ARG A 1 165 ? 1.595 16.531 -0.677 1.00 95.12 165 ARG A N 1
ATOM 1327 C CA . ARG A 1 165 ? 2.899 16.112 -0.127 1.00 95.12 165 ARG A CA 1
ATOM 1328 C C . ARG A 1 165 ? 2.957 14.599 0.121 1.00 95.12 165 ARG A C 1
ATOM 1330 O O . ARG A 1 165 ? 4.028 14.002 -0.022 1.00 95.12 165 ARG A O 1
ATOM 1337 N N . VAL A 1 166 ? 1.825 13.984 0.480 1.00 94.81 166 VAL A N 1
ATOM 1338 C CA . VAL A 1 166 ? 1.693 12.532 0.675 1.00 94.81 166 VAL A CA 1
ATOM 1339 C C . VAL A 1 166 ? 1.628 11.822 -0.670 1.00 94.81 166 VAL A C 1
ATOM 1341 O O . VAL A 1 166 ? 2.520 11.025 -0.957 1.00 94.81 166 VAL A O 1
ATOM 1344 N N . SER A 1 167 ? 0.620 12.114 -1.490 1.00 93.44 167 SER A N 1
ATOM 1345 C CA . SER A 1 167 ? 0.486 11.638 -2.871 1.00 93.44 167 SER A CA 1
ATOM 1346 C C . SER A 1 167 ? -0.674 12.348 -3.577 1.00 93.44 167 SER A C 1
ATOM 1348 O O . SER A 1 167 ? -1.626 12.783 -2.930 1.00 93.44 167 SER A O 1
ATOM 1350 N N . ASP A 1 168 ? -0.618 12.424 -4.904 1.00 90.06 168 ASP A N 1
ATOM 1351 C CA . ASP A 1 168 ? -1.737 12.806 -5.771 1.00 90.06 168 ASP A CA 1
ATOM 1352 C C . ASP A 1 168 ? -2.705 11.642 -6.071 1.00 90.06 168 ASP A C 1
ATOM 1354 O O . ASP A 1 168 ? -3.768 11.856 -6.660 1.00 90.06 168 ASP A O 1
ATOM 1358 N N . HIS A 1 169 ? -2.395 10.432 -5.597 1.00 88.38 169 HIS A N 1
ATOM 1359 C CA . HIS A 1 169 ? -3.253 9.247 -5.695 1.00 88.38 169 HIS A CA 1
ATOM 1360 C C . HIS A 1 169 ? -3.860 8.885 -4.339 1.00 88.38 169 HIS A C 1
ATOM 1362 O O . HIS A 1 169 ? -3.222 9.034 -3.299 1.00 88.38 169 HIS A O 1
ATOM 1368 N N . TYR A 1 170 ? -5.087 8.362 -4.332 1.00 92.12 170 TYR A N 1
ATOM 1369 C CA . TYR A 1 170 ? -5.640 7.690 -3.154 1.00 92.12 170 TYR A CA 1
ATOM 1370 C C . TYR A 1 170 ? -5.355 6.188 -3.235 1.00 92.12 170 TYR A C 1
ATOM 1372 O O . TYR A 1 170 ? -5.458 5.629 -4.326 1.00 92.12 170 TYR A O 1
ATOM 1380 N N . PRO A 1 171 ? -5.072 5.510 -2.106 1.00 93.88 171 PRO A N 1
ATOM 1381 C CA . PRO A 1 171 ? -5.066 4.057 -2.079 1.00 93.88 171 PRO A CA 1
ATOM 1382 C C . PRO A 1 171 ? -6.394 3.507 -2.597 1.00 93.88 171 PRO A C 1
ATOM 1384 O O . PRO A 1 171 ? -7.457 3.993 -2.205 1.00 93.88 171 PRO A O 1
ATOM 1387 N N . VAL A 1 172 ? -6.338 2.475 -3.426 1.00 90.62 172 VAL A N 1
ATOM 1388 C CA . VAL A 1 172 ? -7.510 1.676 -3.791 1.00 90.62 172 VAL A CA 1
ATOM 1389 C C . VAL A 1 172 ? -7.545 0.452 -2.889 1.00 90.62 172 VAL A C 1
ATOM 1391 O O . VAL A 1 172 ? -6.558 -0.275 -2.791 1.00 90.62 172 VAL A O 1
ATOM 1394 N N . GLU A 1 173 ? -8.655 0.251 -2.187 1.00 92.31 173 GLU A N 1
ATOM 1395 C CA . GLU A 1 173 ? -8.807 -0.800 -1.181 1.00 92.31 173 GLU A CA 1
ATOM 1396 C C . GLU A 1 173 ? -9.936 -1.766 -1.538 1.00 92.31 173 GLU A C 1
ATOM 1398 O O . GLU A 1 173 ? -10.892 -1.400 -2.219 1.00 92.31 173 GLU A O 1
ATOM 1403 N N . VAL A 1 174 ? -9.825 -3.002 -1.055 1.00 90.81 174 VAL A N 1
ATOM 1404 C CA . VAL A 1 174 ? -10.869 -4.029 -1.110 1.00 90.81 174 VAL A CA 1
ATOM 1405 C C . VAL A 1 174 ? -10.824 -4.870 0.163 1.00 90.81 174 VAL A C 1
ATOM 1407 O O . VAL A 1 174 ? -9.757 -5.114 0.735 1.00 90.81 174 VAL A O 1
ATOM 1410 N N . GLU A 1 175 ? -11.986 -5.332 0.619 1.00 91.94 175 GLU A N 1
ATOM 1411 C CA . GLU A 1 175 ? -12.072 -6.262 1.740 1.00 91.94 175 GLU A CA 1
ATOM 1412 C C . GLU A 1 175 ? -12.371 -7.676 1.242 1.00 91.94 175 GLU A C 1
ATOM 1414 O O . GLU A 1 175 ? -13.287 -7.897 0.447 1.00 91.94 175 GLU A O 1
ATOM 1419 N N . LEU A 1 176 ? -11.623 -8.647 1.761 1.00 88.44 176 LEU A N 1
ATOM 1420 C CA . LEU A 1 176 ? -11.890 -10.069 1.589 1.00 88.44 176 LEU A CA 1
ATOM 1421 C C . LEU A 1 176 ? -12.427 -10.661 2.892 1.00 88.44 176 LEU A C 1
ATOM 1423 O O . LEU A 1 176 ? -11.946 -10.356 3.994 1.00 88.44 176 LEU A O 1
ATOM 1427 N N . ARG A 1 177 ? -13.412 -11.547 2.763 1.00 88.38 177 ARG A N 1
ATOM 1428 C CA . ARG A 1 177 ? -13.910 -12.388 3.849 1.00 88.38 177 ARG A CA 1
ATOM 1429 C C . ARG A 1 177 ? -12.783 -13.297 4.324 1.00 88.38 177 ARG A C 1
ATOM 1431 O O . ARG A 1 177 ? -12.028 -13.833 3.518 1.00 88.38 177 ARG A O 1
ATOM 1438 N N . GLY A 1 178 ? -12.698 -13.499 5.635 1.00 70.38 178 GLY A N 1
ATOM 1439 C CA . GLY A 1 178 ? -11.877 -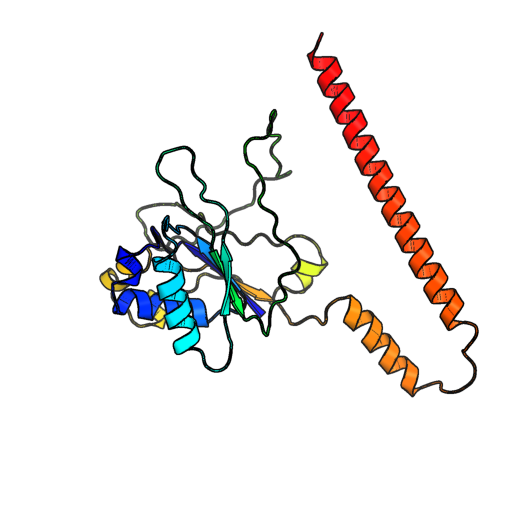14.570 6.186 1.00 70.38 178 GLY A CA 1
ATOM 1440 C C . GLY A 1 178 ? -12.508 -15.906 5.815 1.00 70.38 178 GLY A C 1
ATOM 1441 O O . GLY A 1 178 ? -13.389 -16.382 6.524 1.00 70.38 178 GLY A O 1
ATOM 1442 N N . ALA A 1 179 ? -12.116 -16.479 4.681 1.00 53.88 179 ALA A N 1
ATOM 1443 C CA . ALA A 1 179 ? -12.350 -17.889 4.437 1.00 53.88 179 ALA A CA 1
ATOM 1444 C C . ALA A 1 179 ? -11.268 -18.661 5.203 1.00 53.88 179 ALA A C 1
ATOM 1446 O O . ALA A 1 179 ? -10.092 -18.302 5.094 1.00 53.88 179 ALA A O 1
ATOM 1447 N N . PRO A 1 180 ? -11.609 -19.711 5.973 1.00 50.38 180 PRO A N 1
ATOM 1448 C CA . PRO A 1 180 ? -10.590 -20.687 6.312 1.00 50.38 180 PRO A CA 1
ATOM 1449 C C . PRO A 1 180 ? -9.981 -21.153 4.983 1.00 50.38 180 PRO A C 1
ATOM 1451 O O . PRO A 1 180 ? -10.739 -21.371 4.029 1.00 50.38 180 PRO A O 1
ATOM 1454 N N . PRO A 1 181 ? -8.648 -21.266 4.871 1.00 51.53 181 PRO A N 1
ATOM 1455 C CA . PRO A 1 181 ? -8.046 -21.745 3.640 1.00 51.53 181 PRO A CA 1
ATOM 1456 C C . PRO A 1 181 ? -8.727 -23.048 3.205 1.00 51.53 181 PRO A C 1
ATOM 1458 O O . PRO A 1 181 ? -9.174 -23.824 4.050 1.00 51.53 181 PRO A O 1
ATOM 1461 N N . PHE A 1 182 ? -8.838 -23.306 1.903 1.00 48.03 182 PHE A N 1
ATOM 1462 C CA . PHE A 1 182 ? -9.568 -24.473 1.385 1.00 48.03 182 PHE A CA 1
ATOM 1463 C C . PHE A 1 182 ? -9.139 -25.802 2.058 1.00 48.03 182 PHE A C 1
ATOM 1465 O O . PHE A 1 182 ? -9.966 -26.671 2.356 1.00 48.03 182 PHE A O 1
ATOM 1472 N N . TRP A 1 183 ? -7.862 -25.922 2.437 1.00 49.34 183 TRP A N 1
ATOM 1473 C CA . TRP A 1 183 ? -7.344 -27.059 3.206 1.00 49.34 183 TRP A CA 1
ATOM 1474 C C . TRP A 1 183 ? -7.872 -27.145 4.657 1.00 49.34 183 TRP A C 1
ATOM 1476 O O . TRP A 1 183 ? -8.006 -28.244 5.196 1.00 49.34 183 TRP A O 1
ATOM 1486 N N . MET A 1 184 ? -8.245 -26.025 5.287 1.00 45.81 184 MET A N 1
ATOM 1487 C CA . MET A 1 184 ? -8.962 -25.982 6.570 1.00 45.81 184 MET A CA 1
ATOM 1488 C C . MET A 1 184 ? -10.461 -26.277 6.436 1.00 45.81 184 MET A C 1
ATOM 1490 O O . MET A 1 184 ? -11.023 -26.934 7.310 1.00 45.81 184 MET A O 1
ATOM 1494 N N . ALA A 1 185 ? -11.125 -25.847 5.359 1.00 49.88 185 ALA A N 1
ATOM 1495 C CA . ALA A 1 185 ? -12.535 -26.191 5.134 1.00 49.88 185 ALA A CA 1
ATOM 1496 C C . ALA A 1 185 ? -12.724 -27.721 5.087 1.00 49.88 185 ALA A C 1
ATOM 1498 O O . ALA A 1 185 ? -13.605 -28.276 5.745 1.00 49.88 185 ALA A O 1
ATOM 1499 N N . THR A 1 186 ? -11.784 -28.411 4.436 1.00 50.12 186 THR A N 1
ATOM 1500 C CA . THR A 1 186 ? -11.744 -29.878 4.334 1.00 50.12 186 THR A CA 1
ATOM 1501 C C . THR A 1 186 ? -11.503 -30.580 5.684 1.00 50.12 186 THR A C 1
ATOM 1503 O O . THR A 1 186 ? -11.940 -31.718 5.882 1.00 50.12 186 THR A O 1
ATOM 1506 N N . SER A 1 187 ? -10.817 -29.929 6.633 1.00 47.62 187 SER A N 1
ATOM 1507 C CA . SER A 1 187 ? -10.517 -30.489 7.961 1.00 47.62 187 SER A CA 1
ATOM 1508 C C . SER A 1 187 ? -11.594 -30.172 9.007 1.00 47.62 187 SER A C 1
ATOM 1510 O O . SER A 1 187 ? -11.859 -31.009 9.872 1.00 47.62 187 SER A O 1
ATOM 1512 N N . LEU A 1 188 ? -12.285 -29.032 8.896 1.00 46.91 188 LEU A N 1
ATOM 1513 C CA . LEU A 1 188 ? -13.426 -28.669 9.747 1.00 46.91 188 LEU A CA 1
ATOM 1514 C C . LEU A 1 188 ? -14.682 -29.486 9.416 1.00 46.91 188 LEU A C 1
ATOM 15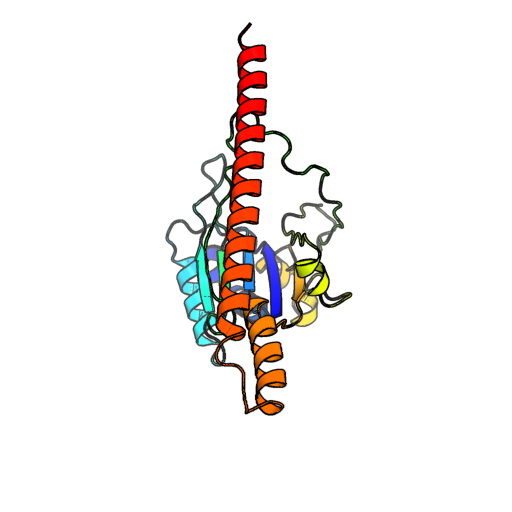16 O O . LEU A 1 188 ? -15.351 -29.957 10.334 1.00 46.91 188 LEU A O 1
ATOM 1520 N N . GLN A 1 189 ? -14.944 -29.765 8.133 1.00 46.72 189 GLN A N 1
ATOM 1521 C CA . GLN A 1 189 ? -15.981 -30.726 7.726 1.00 46.72 189 GLN A CA 1
ATOM 1522 C C . GLN A 1 189 ? -15.664 -32.151 8.201 1.00 46.72 189 GLN A C 1
ATOM 1524 O O . GLN A 1 189 ? -16.570 -32.919 8.521 1.00 46.72 189 GLN A O 1
ATOM 1529 N N . ARG A 1 190 ? -14.373 -32.492 8.317 1.00 45.97 190 ARG A N 1
ATOM 1530 C CA . ARG A 1 190 ? -13.919 -33.754 8.914 1.00 45.97 190 ARG A CA 1
ATOM 1531 C C . ARG A 1 190 ? -14.121 -33.779 10.430 1.00 45.97 190 ARG A C 1
ATOM 1533 O O . ARG A 1 190 ? -14.633 -34.770 10.926 1.00 45.97 190 ARG A O 1
ATOM 1540 N N . ARG A 1 191 ? -13.794 -32.708 11.165 1.00 40.34 191 ARG A N 1
ATOM 1541 C CA . ARG A 1 191 ? -14.012 -32.633 12.626 1.00 40.34 191 ARG A CA 1
ATOM 1542 C C . ARG A 1 191 ? -15.490 -32.672 13.012 1.00 40.34 191 ARG A C 1
ATOM 1544 O O . ARG A 1 191 ? -15.832 -33.406 13.929 1.00 40.34 191 ARG A O 1
ATOM 1551 N N . ALA A 1 192 ? -16.361 -31.986 12.271 1.00 42.19 192 ALA A N 1
ATOM 1552 C CA . ALA A 1 192 ? -17.806 -32.046 12.503 1.00 42.19 192 ALA A CA 1
ATOM 1553 C C . ALA A 1 192 ? -18.395 -33.461 12.301 1.00 42.19 192 ALA A C 1
ATOM 1555 O O . ALA A 1 192 ? -19.367 -33.813 12.958 1.00 42.19 192 ALA A O 1
ATOM 1556 N N . ASN A 1 193 ? -17.781 -34.288 11.443 1.00 42.81 193 ASN A N 1
ATOM 1557 C CA . ASN A 1 193 ? -18.166 -35.690 11.235 1.00 42.81 193 ASN A CA 1
ATOM 1558 C C . ASN A 1 193 ? -17.513 -36.677 12.224 1.00 42.81 193 ASN A C 1
ATOM 1560 O O . ASN A 1 193 ? -18.001 -37.797 12.374 1.00 42.81 193 ASN A O 1
ATOM 1564 N N . VAL A 1 194 ? -16.413 -36.302 12.887 1.00 44.06 194 VAL A N 1
ATOM 1565 C CA . VAL A 1 194 ? -15.687 -37.178 13.830 1.00 44.06 194 VAL A CA 1
ATOM 1566 C C . VAL A 1 194 ? -16.401 -37.269 15.182 1.00 44.06 194 VAL A C 1
ATOM 1568 O O . VAL A 1 194 ? -16.377 -38.334 15.795 1.00 44.06 194 VAL A O 1
ATOM 1571 N N . ASP A 1 195 ? -17.130 -36.229 15.594 1.00 42.66 195 ASP A N 1
ATOM 1572 C CA . ASP A 1 195 ? -17.885 -36.240 16.856 1.00 42.66 195 ASP A CA 1
ATOM 1573 C C . ASP A 1 195 ? -19.173 -37.089 16.803 1.00 42.66 195 ASP A C 1
ATOM 1575 O O . ASP A 1 195 ? -19.807 -37.300 17.835 1.00 42.66 195 ASP A O 1
ATOM 1579 N N . THR A 1 196 ? -19.579 -37.611 15.632 1.00 49.81 196 THR A N 1
ATOM 1580 C CA . THR A 1 196 ? -20.846 -38.366 15.499 1.00 49.81 196 THR A CA 1
ATOM 1581 C C . THR A 1 196 ? -20.710 -39.867 15.241 1.00 49.81 196 THR A C 1
ATOM 1583 O O . THR A 1 196 ? -21.699 -40.574 15.406 1.00 49.81 196 THR A O 1
ATOM 1586 N N . LEU A 1 197 ? -19.544 -40.418 14.886 1.00 42.88 197 LEU A N 1
ATOM 1587 C CA . LEU A 1 197 ? -19.430 -41.861 14.605 1.00 42.88 197 LEU A CA 1
ATOM 1588 C C . LEU A 1 197 ? -18.085 -42.441 15.047 1.00 42.88 197 LEU A C 1
ATOM 1590 O O . LEU A 1 197 ? -17.249 -42.858 14.247 1.00 42.88 197 LEU A O 1
ATOM 1594 N N . GLN A 1 198 ? -17.906 -42.535 16.362 1.00 49.03 198 GLN A N 1
ATOM 1595 C CA . GLN A 1 198 ? -16.824 -43.305 16.962 1.00 49.03 198 GLN A CA 1
ATOM 1596 C C . GLN A 1 198 ? -17.245 -44.763 17.176 1.00 49.03 198 GLN A C 1
ATOM 1598 O O . GLN A 1 198 ? -17.519 -45.182 18.293 1.00 49.03 198 GLN A O 1
ATOM 1603 N N . ALA A 1 199 ? -17.298 -45.531 16.086 1.00 45.78 199 ALA A N 1
ATOM 1604 C CA . ALA A 1 199 ? -17.089 -46.982 16.065 1.00 45.78 199 ALA A CA 1
ATOM 1605 C C . ALA A 1 199 ? -17.128 -47.479 14.608 1.00 45.78 199 ALA A C 1
ATOM 1607 O O . ALA A 1 199 ? -18.126 -47.292 13.924 1.00 45.78 199 ALA A O 1
ATOM 1608 N N . SER A 1 200 ? -16.073 -48.174 14.165 1.00 50.12 200 SER A N 1
ATOM 1609 C CA . SER A 1 200 ? -15.994 -48.944 12.904 1.00 50.12 200 SER A CA 1
ATOM 1610 C C . SER A 1 200 ? -15.587 -48.215 11.604 1.00 50.12 200 SER A C 1
ATOM 1612 O O . SER A 1 200 ? -16.245 -48.395 10.582 1.00 50.12 200 SER A O 1
ATOM 1614 N N . VAL A 1 201 ? -14.467 -47.473 11.550 1.00 48.91 201 VAL A N 1
ATOM 1615 C CA . VAL A 1 201 ? -13.956 -46.972 10.245 1.00 48.91 201 VAL A CA 1
ATOM 1616 C C . VAL A 1 201 ? -12.421 -46.857 10.150 1.00 48.91 201 VAL A C 1
ATOM 1618 O O . VAL A 1 201 ? -11.897 -45.843 9.712 1.00 48.91 201 VAL A O 1
ATOM 1621 N N . ASN A 1 202 ? -11.655 -47.897 10.492 1.00 47.28 202 ASN A N 1
ATOM 1622 C CA . ASN A 1 202 ? -10.198 -47.876 10.230 1.00 47.28 202 ASN A CA 1
ATOM 1623 C C . ASN A 1 202 ? -9.800 -48.451 8.853 1.00 47.28 202 ASN A C 1
ATOM 1625 O O . ASN A 1 202 ? -8.627 -48.421 8.504 1.00 47.28 202 ASN A O 1
ATOM 1629 N N . SER A 1 203 ? -10.758 -48.933 8.047 1.00 47.28 203 SER A N 1
ATOM 1630 C CA . SER A 1 203 ? -10.493 -49.471 6.698 1.00 47.28 203 SER A CA 1
ATOM 1631 C C . SER A 1 203 ? -10.981 -48.580 5.549 1.00 47.28 203 SER A C 1
ATOM 1633 O O . SER A 1 203 ? -10.467 -48.713 4.445 1.00 47.28 203 SER A O 1
ATOM 1635 N N . ALA A 1 204 ? -11.968 -47.700 5.765 1.00 49.69 204 ALA A N 1
ATOM 1636 C CA . ALA A 1 204 ? -12.529 -46.877 4.683 1.00 49.69 204 ALA A CA 1
ATOM 1637 C C . ALA A 1 204 ? -11.828 -45.512 4.536 1.00 49.69 204 ALA A C 1
ATOM 1639 O O . ALA A 1 204 ? -11.793 -44.961 3.442 1.00 49.69 204 ALA A O 1
ATOM 1640 N N . VAL A 1 205 ? -11.223 -44.993 5.613 1.00 51.88 205 VAL A N 1
ATOM 1641 C CA . VAL A 1 205 ? -10.521 -43.692 5.626 1.00 51.88 205 VAL A CA 1
ATOM 1642 C C . VAL A 1 205 ? -9.225 -43.720 4.808 1.00 51.88 205 VAL A C 1
ATOM 1644 O O . VAL A 1 205 ? -8.852 -42.722 4.200 1.00 51.88 205 VAL A O 1
ATOM 1647 N N . THR A 1 206 ? -8.534 -44.859 4.758 1.00 51.12 206 THR A N 1
ATOM 1648 C CA . THR A 1 206 ? -7.338 -45.038 3.922 1.00 51.12 206 THR A CA 1
ATOM 1649 C C . THR A 1 206 ? -7.682 -45.156 2.439 1.00 51.12 206 THR A C 1
ATOM 1651 O O . THR A 1 206 ? -6.932 -44.642 1.619 1.00 51.12 206 THR A O 1
ATOM 1654 N N . GLY A 1 207 ? -8.824 -45.760 2.089 1.00 54.72 207 GLY A N 1
ATOM 1655 C CA . GLY A 1 207 ? -9.284 -45.856 0.699 1.00 54.72 207 GLY A CA 1
ATOM 1656 C C . GLY A 1 207 ? -9.619 -44.493 0.091 1.00 54.72 207 GLY A C 1
ATOM 1657 O O . GLY A 1 207 ? -9.152 -44.175 -0.997 1.00 54.72 207 GLY A O 1
ATOM 1658 N N . THR A 1 208 ? -10.336 -43.642 0.830 1.00 59.00 208 THR A N 1
ATOM 1659 C CA . THR A 1 208 ? -10.734 -42.311 0.340 1.00 59.00 208 THR A CA 1
ATOM 1660 C C . THR A 1 208 ? -9.554 -41.354 0.163 1.00 59.00 208 THR A C 1
ATOM 1662 O O . THR A 1 208 ? -9.505 -40.620 -0.818 1.00 59.00 208 THR A O 1
ATOM 1665 N N . LEU A 1 209 ? -8.560 -41.396 1.058 1.00 60.41 209 LEU A N 1
ATOM 1666 C CA . LEU A 1 209 ? -7.329 -40.609 0.909 1.00 60.41 209 LEU A CA 1
ATOM 1667 C C . LEU A 1 209 ? -6.496 -41.047 -0.303 1.00 60.41 209 LEU A C 1
ATOM 1669 O O . LEU A 1 209 ? -5.890 -40.208 -0.972 1.00 60.41 209 LEU A O 1
ATOM 1673 N N . GLN A 1 210 ? -6.462 -42.351 -0.584 1.00 65.88 210 GLN A N 1
ATOM 1674 C CA . GLN A 1 210 ? -5.756 -42.893 -1.741 1.00 65.88 210 GLN A CA 1
ATOM 1675 C C . GLN A 1 210 ? -6.423 -42.449 -3.053 1.00 65.88 210 GLN A C 1
ATOM 1677 O O . GLN A 1 210 ? -5.724 -42.083 -3.998 1.00 65.88 210 GLN A O 1
ATOM 1682 N N . ASP A 1 211 ? -7.758 -42.427 -3.083 1.00 69.12 211 ASP A N 1
ATOM 1683 C CA . ASP A 1 211 ? -8.550 -42.007 -4.243 1.00 69.12 211 ASP A CA 1
ATOM 1684 C C . ASP A 1 211 ? -8.412 -40.503 -4.530 1.00 69.12 211 ASP A C 1
ATOM 1686 O O . ASP A 1 211 ? -8.216 -40.113 -5.684 1.00 69.12 211 ASP A O 1
ATOM 1690 N N . ASP A 1 212 ? -8.430 -39.656 -3.495 1.00 73.69 212 ASP A N 1
ATOM 1691 C CA . ASP A 1 212 ? -8.219 -38.208 -3.636 1.00 73.69 212 ASP A CA 1
ATOM 1692 C C . ASP A 1 212 ? -6.809 -37.892 -4.162 1.00 73.69 212 ASP A C 1
ATOM 1694 O O . ASP A 1 212 ? -6.635 -37.063 -5.061 1.00 73.69 212 ASP A O 1
ATOM 1698 N N . MET A 1 213 ? -5.789 -38.591 -3.652 1.00 69.12 213 MET A N 1
ATOM 1699 C CA . MET A 1 213 ? -4.408 -38.437 -4.115 1.00 69.12 213 MET A CA 1
ATOM 1700 C C . MET A 1 213 ? -4.245 -38.891 -5.572 1.00 69.12 213 MET A C 1
ATOM 1702 O O . MET A 1 213 ? -3.579 -38.215 -6.358 1.00 69.12 213 MET A O 1
ATOM 1706 N N . LEU A 1 214 ? -4.890 -39.995 -5.958 1.00 78.50 214 LEU A N 1
ATOM 1707 C CA . LEU A 1 214 ? -4.876 -40.492 -7.334 1.00 78.50 214 LEU A CA 1
ATOM 1708 C C . LEU A 1 214 ? -5.596 -39.530 -8.293 1.00 78.50 214 LEU A C 1
ATOM 1710 O O . LEU A 1 214 ? -5.150 -39.323 -9.425 1.00 78.50 214 LEU A O 1
ATOM 1714 N N . LYS A 1 215 ? -6.685 -38.902 -7.839 1.00 78.62 215 LYS A N 1
ATOM 1715 C CA . LYS A 1 215 ? -7.411 -37.884 -8.603 1.00 78.62 215 LYS A CA 1
ATOM 1716 C C . LYS A 1 215 ? -6.544 -36.648 -8.855 1.00 78.62 215 LYS A C 1
ATOM 1718 O O . LYS A 1 215 ? -6.433 -36.228 -10.005 1.00 78.62 215 LYS A O 1
ATOM 1723 N N . LEU A 1 216 ? -5.860 -36.138 -7.830 1.00 75.81 216 LEU A N 1
ATOM 1724 C CA . LEU A 1 216 ? -4.924 -35.015 -7.966 1.00 75.81 216 LEU A CA 1
ATOM 1725 C C . LEU A 1 216 ? -3.752 -35.344 -8.902 1.00 75.81 216 LEU A C 1
ATOM 1727 O O . LEU A 1 216 ? -3.378 -34.529 -9.743 1.00 75.81 216 LEU A O 1
ATOM 1731 N N . GLN A 1 217 ? -3.197 -36.556 -8.814 1.00 78.75 217 GLN A N 1
ATOM 1732 C CA . GLN A 1 217 ? -2.151 -37.007 -9.740 1.00 78.75 217 GLN A CA 1
ATOM 1733 C C . GLN A 1 217 ? -2.640 -37.023 -11.194 1.00 78.75 217 GLN A C 1
ATOM 1735 O O . GLN A 1 217 ? -1.911 -36.622 -12.101 1.00 78.75 217 GLN A O 1
ATOM 1740 N N . LYS A 1 218 ? -3.888 -37.442 -11.425 1.00 83.88 218 LYS A N 1
ATOM 1741 C CA . LYS A 1 218 ? -4.500 -37.447 -12.757 1.00 83.88 218 LYS A CA 1
ATOM 1742 C C . LYS A 1 218 ? -4.749 -36.032 -13.290 1.00 83.88 218 LYS A C 1
ATOM 1744 O O . LYS A 1 218 ? -4.525 -35.795 -14.475 1.00 83.88 218 LYS A O 1
ATOM 1749 N N . GLU A 1 219 ? -5.193 -35.110 -12.440 1.00 82.31 219 GLU A N 1
ATOM 1750 C CA . GLU A 1 219 ? -5.400 -33.700 -12.800 1.00 82.31 219 GLU A CA 1
ATOM 1751 C C . GLU A 1 219 ? -4.071 -33.001 -13.134 1.00 82.31 219 GLU A C 1
ATOM 1753 O O . GLU A 1 219 ? -3.979 -32.329 -14.160 1.00 82.31 219 GLU A O 1
ATOM 1758 N N . ASN A 1 220 ? -3.004 -33.260 -12.370 1.00 76.31 220 ASN A N 1
ATOM 1759 C CA . ASN A 1 220 ? -1.661 -32.756 -12.683 1.00 76.31 220 ASN A CA 1
ATOM 1760 C C . ASN A 1 220 ? -1.135 -33.269 -14.030 1.00 76.31 220 ASN A C 1
ATOM 1762 O O . ASN A 1 220 ? -0.607 -32.490 -14.822 1.00 76.31 220 ASN A O 1
ATOM 1766 N N . LEU A 1 221 ? -1.319 -34.558 -14.332 1.00 88.00 221 LEU A N 1
ATOM 1767 C CA . LEU A 1 221 ? -0.923 -35.121 -15.628 1.00 88.00 221 LEU A CA 1
ATOM 1768 C C . LEU A 1 221 ? -1.714 -34.515 -16.796 1.00 88.00 221 LEU A C 1
ATOM 1770 O O . LEU A 1 221 ? -1.181 -34.369 -17.898 1.00 88.00 221 LEU A O 1
ATOM 1774 N N . LEU A 1 222 ? -2.982 -34.155 -16.575 1.00 87.12 222 LEU A N 1
ATOM 1775 C CA . LEU A 1 222 ? -3.792 -33.482 -17.588 1.00 87.12 222 LEU A CA 1
ATOM 1776 C C . LEU A 1 222 ? -3.268 -32.066 -17.860 1.00 87.12 222 LEU A C 1
ATOM 1778 O O . LEU A 1 222 ? -3.096 -31.705 -19.024 1.00 87.12 222 LEU A O 1
ATOM 1782 N N . LEU A 1 223 ? -2.934 -31.317 -16.808 1.00 79.75 223 LEU A N 1
ATOM 1783 C CA . LEU A 1 223 ? -2.323 -29.991 -16.923 1.00 79.75 223 LEU A CA 1
ATOM 1784 C C . LEU A 1 223 ? -0.958 -30.047 -17.624 1.00 79.75 223 LEU A C 1
ATOM 1786 O O . LEU A 1 223 ? -0.684 -29.235 -18.509 1.00 79.75 223 LEU A O 1
ATOM 1790 N N . GLU A 1 224 ? -0.112 -31.030 -17.298 1.00 85.31 224 GLU A N 1
ATOM 1791 C CA . GLU A 1 224 ? 1.164 -31.232 -17.997 1.00 85.31 224 GLU A CA 1
ATOM 1792 C C . GLU A 1 224 ? 0.961 -31.544 -19.482 1.00 85.31 224 GLU A C 1
ATOM 1794 O O . GLU A 1 224 ? 1.666 -30.999 -20.335 1.00 85.31 224 GLU A O 1
ATOM 1799 N N . ARG A 1 225 ? -0.035 -32.372 -19.818 1.00 91.06 225 ARG A N 1
ATOM 1800 C CA . ARG A 1 225 ? -0.391 -32.664 -21.210 1.00 91.06 225 ARG A CA 1
ATOM 1801 C C . ARG A 1 225 ? -0.836 -31.404 -21.953 1.00 91.06 225 ARG A C 1
ATOM 1803 O O . ARG A 1 225 ? -0.388 -31.193 -23.079 1.00 91.06 225 ARG A O 1
ATOM 1810 N N . GLU A 1 226 ? -1.703 -30.587 -21.363 1.00 90.44 226 GLU A N 1
ATOM 1811 C CA . GLU A 1 226 ? -2.185 -29.343 -21.980 1.00 90.44 226 GLU A CA 1
ATOM 1812 C C . GLU A 1 226 ? -1.043 -28.339 -22.178 1.00 90.44 226 GLU A C 1
ATOM 1814 O O . GLU A 1 226 ? -0.889 -27.779 -23.267 1.00 90.44 226 GLU A O 1
ATOM 1819 N N . LYS A 1 227 ? -0.158 -28.201 -21.184 1.00 87.94 227 LYS A N 1
ATOM 1820 C CA . LYS A 1 227 ? 1.064 -27.394 -21.290 1.00 87.94 227 LYS A CA 1
ATOM 1821 C C . LYS A 1 227 ? 1.959 -27.856 -22.443 1.00 87.94 227 LYS A C 1
ATOM 1823 O O . LYS A 1 227 ? 2.412 -27.029 -23.235 1.00 87.94 227 LYS A O 1
ATOM 1828 N N . LEU A 1 228 ? 2.190 -29.164 -22.577 1.00 90.69 228 LEU A N 1
ATOM 1829 C CA . LEU A 1 228 ? 2.981 -29.728 -23.678 1.00 90.69 228 LEU A CA 1
ATOM 1830 C C . LEU A 1 228 ? 2.315 -29.493 -25.040 1.00 90.69 228 LEU A C 1
ATOM 1832 O O . LEU A 1 228 ? 2.998 -29.193 -26.019 1.00 90.69 228 LEU A O 1
ATOM 1836 N N . GLN A 1 229 ? 0.987 -29.591 -25.121 1.00 87.00 229 GLN A N 1
ATOM 1837 C CA . GLN A 1 229 ? 0.251 -29.299 -26.353 1.00 87.00 229 GLN A CA 1
ATOM 1838 C C . GLN A 1 229 ? 0.394 -27.833 -26.772 1.00 87.00 229 GLN A C 1
ATOM 1840 O O . GLN A 1 229 ? 0.619 -27.564 -27.954 1.00 87.00 229 GLN A O 1
ATOM 1845 N N . LEU A 1 230 ? 0.334 -26.903 -25.817 1.00 85.19 230 LEU A N 1
ATOM 1846 C CA . LEU A 1 230 ? 0.574 -25.482 -26.070 1.00 85.19 230 LEU A CA 1
ATOM 1847 C C . LEU A 1 230 ? 2.009 -25.231 -26.544 1.00 85.19 230 LEU A C 1
ATOM 1849 O O . LEU A 1 230 ? 2.203 -24.547 -27.546 1.00 85.19 230 LEU A O 1
ATOM 1853 N N . GLN A 1 231 ? 3.006 -25.854 -25.907 1.00 90.31 231 GLN A N 1
ATOM 1854 C CA . GLN A 1 231 ? 4.406 -25.753 -26.339 1.00 90.31 231 GLN A CA 1
ATOM 1855 C C . GLN A 1 231 ? 4.612 -26.283 -27.763 1.00 90.31 231 GLN A C 1
ATOM 1857 O O . GLN A 1 231 ? 5.268 -25.634 -28.575 1.00 90.31 231 GLN A O 1
ATOM 1862 N N . ILE A 1 232 ? 4.010 -27.426 -28.104 1.00 93.94 232 ILE A N 1
ATOM 1863 C CA . ILE A 1 232 ? 4.059 -27.974 -29.467 1.00 93.94 232 ILE A CA 1
ATOM 1864 C C . ILE A 1 232 ? 3.384 -27.022 -30.462 1.00 93.94 232 ILE A C 1
ATOM 1866 O O . ILE A 1 232 ? 3.890 -26.837 -31.569 1.00 93.94 232 ILE A O 1
ATOM 1870 N N . SER A 1 233 ? 2.246 -26.429 -30.096 1.00 89.12 233 SER A N 1
ATOM 1871 C CA . SER A 1 233 ? 1.543 -25.465 -30.948 1.00 89.12 233 SER A CA 1
ATOM 1872 C C . SER A 1 233 ? 2.397 -24.226 -31.219 1.00 89.12 233 SER A C 1
ATOM 1874 O O . SER A 1 233 ? 2.519 -23.807 -32.370 1.00 89.12 233 SER A O 1
ATOM 1876 N N . LEU A 1 234 ? 3.048 -23.692 -30.183 1.00 87.88 234 LEU A N 1
ATOM 1877 C CA . LEU A 1 234 ? 3.931 -22.534 -30.288 1.00 87.88 234 LEU A CA 1
ATOM 1878 C C . LEU A 1 234 ? 5.148 -22.832 -31.176 1.00 87.88 234 LEU A C 1
ATOM 1880 O O . LEU A 1 234 ? 5.441 -22.077 -32.101 1.00 87.88 234 LEU A O 1
ATOM 1884 N N . LEU A 1 235 ? 5.798 -23.983 -30.975 1.00 91.81 235 LEU A N 1
ATOM 1885 C CA . LEU A 1 235 ? 6.930 -24.417 -31.803 1.00 91.81 235 LEU A CA 1
ATOM 1886 C C . LEU A 1 235 ? 6.536 -24.586 -33.277 1.00 91.81 235 LEU A C 1
ATOM 1888 O O . LEU A 1 235 ? 7.305 -24.234 -34.170 1.00 91.81 235 LEU A O 1
ATOM 1892 N N . LYS A 1 236 ? 5.327 -25.091 -33.560 1.00 90.56 236 LYS A N 1
ATOM 1893 C CA . LYS A 1 236 ? 4.808 -25.194 -34.935 1.00 90.56 236 LYS A CA 1
ATOM 1894 C C . LYS A 1 236 ? 4.598 -23.824 -35.579 1.00 90.56 236 LYS A C 1
ATOM 1896 O O . LYS A 1 236 ? 4.898 -23.678 -36.762 1.00 90.56 236 LYS A O 1
ATOM 1901 N N . GLN A 1 237 ? 4.100 -22.842 -34.826 1.00 85.81 237 GLN A N 1
ATOM 1902 C CA . GLN A 1 237 ? 3.942 -21.469 -35.314 1.00 85.81 237 GLN A CA 1
ATOM 1903 C C . GLN A 1 237 ? 5.303 -20.824 -35.610 1.00 85.81 237 GLN A C 1
ATOM 1905 O O . GLN A 1 237 ? 5.485 -20.285 -36.697 1.00 85.81 237 GLN A O 1
ATOM 1910 N N . GLN A 1 238 ? 6.282 -20.975 -34.713 1.00 85.75 238 GLN A N 1
ATOM 1911 C CA . GLN A 1 238 ? 7.647 -20.470 -34.911 1.00 85.75 238 GLN A CA 1
ATOM 1912 C C . GLN A 1 238 ? 8.339 -21.105 -36.128 1.00 85.75 238 GLN A C 1
ATOM 1914 O O . GLN A 1 238 ? 9.009 -20.424 -36.904 1.00 85.75 238 GLN A O 1
ATOM 1919 N N . LEU A 1 239 ? 8.146 -22.410 -36.346 1.00 88.06 239 LEU A N 1
ATOM 1920 C CA . LEU A 1 239 ? 8.688 -23.098 -37.520 1.00 88.06 239 LEU A CA 1
ATOM 1921 C C . LEU A 1 239 ? 8.039 -22.612 -38.829 1.00 88.06 239 LEU A C 1
ATOM 1923 O O . LEU A 1 239 ? 8.694 -22.589 -39.870 1.00 88.06 239 LEU A O 1
ATOM 1927 N N . ALA A 1 240 ? 6.758 -22.230 -38.791 1.00 84.75 240 ALA A N 1
ATOM 1928 C CA . ALA A 1 240 ? 6.046 -21.687 -39.946 1.00 84.75 240 ALA A CA 1
ATOM 1929 C C . ALA A 1 240 ? 6.509 -20.270 -40.324 1.00 84.75 240 ALA A C 1
ATOM 1931 O O . ALA A 1 240 ? 6.457 -19.930 -41.500 1.00 84.75 240 ALA A O 1
ATOM 1932 N N . THR A 1 241 ? 7.004 -19.479 -39.368 1.00 82.31 241 THR A N 1
ATOM 1933 C CA . THR A 1 241 ? 7.561 -18.133 -39.608 1.00 82.31 241 THR A CA 1
ATOM 1934 C C . THR A 1 241 ? 9.019 -18.126 -40.085 1.00 82.31 241 THR A C 1
ATOM 1936 O O . THR A 1 241 ? 9.534 -17.075 -40.446 1.00 82.31 241 THR A O 1
ATOM 1939 N N . LEU A 1 242 ? 9.695 -19.283 -40.087 1.00 76.50 242 LEU A N 1
ATOM 1940 C CA . LEU A 1 242 ? 11.089 -19.449 -40.535 1.00 76.50 242 LEU A CA 1
ATOM 1941 C C . LEU A 1 242 ? 11.220 -19.890 -42.012 1.00 76.50 242 LEU A C 1
ATOM 1943 O O . LEU A 1 242 ? 12.321 -20.230 -42.449 1.00 76.50 242 LEU A O 1
ATOM 1947 N N . LYS A 1 243 ? 10.118 -19.916 -42.772 1.00 51.84 243 LYS A N 1
ATOM 1948 C CA . LYS A 1 243 ? 10.079 -20.171 -44.223 1.00 51.84 243 LYS A CA 1
ATOM 1949 C C . LYS A 1 243 ? 9.723 -18.902 -44.980 1.00 51.84 243 LYS A C 1
ATOM 1951 O O . LYS A 1 243 ? 10.267 -18.743 -46.092 1.00 51.84 243 LYS A O 1
#

InterPro domains:
  IPR016202 Deoxyribonuclease I [PR00130] (11-40)
  IPR016202 Deoxyribonuclease I [PR00130] (81-110)
  IPR016202 Deoxyribonuclease I [SM00476] (1-177)
  IPR036691 Endonuclease/exonuclease/phosphatase superfamily [G3DSA:3.60.10.10] (1-120)
  IPR036691 Endonuclease/exonuclease/phosphatase superfamily [G3DSA:3.60.10.10] (121-176)
  IPR036691 Endonuclease/exonuclease/phosphatase superfamily [SSF56219] (1-110)
  IPR036691 Endonuclease/exonuclease/phosphatase superfamily [SSF56219] (111-177)

pLDDT: mean 78.03, std 19.38, range [30.73, 98.5]

Nearest PDB structures (foldseek):
  2a42-assembly1_B  TM=8.595E-01  e=2.227E-15  Bos taurus
  2a40-assembly1_B  TM=8.629E-01  e=5.067E-15  Bos taurus
  4awn-assembly1_A  TM=8.611E-01  e=1.082E-14  Homo sapiens
  3dni-assembly1_A-2  TM=8.642E-01  e=1.912E-14  Bos taurus
  1dnk-assembly1_A  TM=8.573E-01  e=2.622E-14  Bos taurus

Mean predicted aligned error: 14.87 Å

Organism: Amphiprion percula (NCBI:txid161767)

Radius of gyration: 23.53 Å; Cα contacts (8 Å, |Δi|>4): 270; chains: 1; bounding box: 41×70×63 Å

Solvent-accessible surface area (backbone atoms only — not comparable to full-atom values): 14474 Å² total; per-residue (Å²): 82,36,39,35,30,26,46,38,59,62,34,18,54,78,45,56,66,36,68,68,40,34,51,48,52,38,61,59,55,71,74,38,45,34,32,40,38,33,40,29,42,54,94,82,47,58,31,59,51,53,50,51,53,53,41,45,67,72,36,84,90,52,53,65,44,74,49,73,54,73,80,42,60,98,59,94,65,49,32,24,46,36,38,41,29,24,59,91,80,46,84,87,85,79,88,86,80,87,76,97,75,57,89,81,76,64,76,83,55,94,61,78,81,89,82,78,91,72,65,74,50,96,84,60,83,86,78,81,68,77,88,86,82,71,59,70,71,54,57,71,30,47,42,84,89,42,65,44,72,49,60,58,43,69,75,67,69,48,52,70,72,59,31,55,68,44,26,71,50,51,35,40,30,37,34,34,54,85,65,68,56,72,75,46,49,62,48,51,60,46,52,69,54,54,83,74,62,90,74,92,65,89,71,58,60,60,51,54,54,52,52,54,52,51,48,52,54,53,53,51,53,48,52,52,50,52,53,51,51,51,52,54,52,52,53,52,52,56,59,63,73,75,112